Protein 6UJE (pdb70)

Radius of gyration: 18.26 Å; Cα contacts (8 Å, |Δi|>4): 580; chains: 1; bounding box: 43×44×48 Å

Foldseek 3Di:
DFAEAAEAPQEQLDAPPDRGDGHDDLVVLVLCVVLPHQEYEYEHQQVNQADCVLGHGPVVVVVVVVVNVVSNVVSNHQYEYANEDPPVCLVPVVVCLSSLQSSLLCVLVVCLPPDLSYAYERHFAREHNCALVNLQVSVVSNVVSSCVRNVARAYEYAAHHRSDLVGLVSHDDDPHQRYEYEHEDEPPVQQACACPPVDPPRNPRAADAAPPDPVSLVVLLVSLVSVLVSCVVVVHAYENEEYFHFPRYDLVRRQVVLLSNSVSCVVSRYHYYYYHDDPRRHQAPPVVRDGNCSNSVSNPD

Nearest PDB structures (foldseek):
  6ujf-assembly1_A  TM=1.002E+00  e=2.993E-61  Clostridioides difficile
  3azr-assembly2_B  TM=9.720E-01  e=8.886E-36  Thermotoga maritima MSB8
  3aof-assembly2_B  TM=9.715E-01  e=2.181E-35  Thermotoga maritima MSB8
  3mmu-assembly1_A  TM=9.689E-01  e=3.123E-35  Thermotoga maritima
  3amg-assembly1_A  TM=9.726E-01  e=1.313E-34  Thermotoga maritima MSB8

Solvent-accessible surface area: 13538 Å² total; per-residue (Å²): 187,20,85,78,0,0,0,0,0,10,9,16,0,5,42,117,132,144,78,57,71,4,138,18,40,36,99,6,0,34,25,0,73,117,23,35,2,34,0,0,0,1,0,0,11,1,6,43,36,17,28,133,129,76,38,113,2,63,71,106,14,4,108,92,1,26,129,30,0,63,74,0,19,126,69,92,0,10,0,0,1,0,1,6,63,2,89,60,0,5,120,100,6,167,102,31,46,92,5,2,12,74,0,1,68,41,0,1,70,70,1,59,176,61,67,169,38,0,5,0,0,2,6,8,33,1,48,77,88,0,95,9,127,10,2,19,72,3,6,94,61,0,12,123,44,0,34,160,40,3,92,153,20,35,0,0,3,2,0,34,38,92,0,59,5,75,63,3,114,69,5,101,48,22,219,34,113,46,9,14,0,0,0,13,2,22,33,53,75,61,0,0,19,2,19,7,116,92,44,183,60,47,61,165,55,81,122,45,72,10,130,29,65,130,119,51,52,75,100,4,72,129,38,0,48,56,0,47,86,31,9,96,174,47,129,30,73,3,0,0,0,9,0,0,0,1,109,119,6,36,142,115,7,13,88,35,2,0,67,11,0,18,61,5,0,43,137,32,113,8,1,1,0,0,19,0,1,9,3,26,3,1,3,8,66,60,155,120,16,73,38,54,151,77,5,11,40,0,1,31,179

Sequence (301 aa):
KMKRGINIGNALESPKDFPWDVKMSNKFFDDIKDAGFDTVRIPVRFSDYTSDDNFKIDEDFFKKIDKYVDYALDKDLIVVLDLHHFEEEIMKEPRVHKEKFLKIWQQIANRYQKYDKKLVFELLNEPKENLYSQLLNEYIEEAIKIIRKTNPKRTIIVGPYNFYQIDYLNELNIPKDSNIVVSFHYYEPNDFAFQGNIYHKGFEHLSNITWEGTNEQMDYLKKRFDTVENWANKNNVKIFLGEFGVTKEAPETSRRAWVKAVREEAEKRNFSWAYWELASGFGIYNQIEGTWDRDILSALIE

Secondary structure (DSSP, 8-state):
---EEEE--SSTTS-TTS--S----HHHHHHHHHHT--EEEEEE-GGGGB-----PBPHHHHHHHHHHHHHHHHTT-EEEEEE---HHHHHSHHHHHHHHHHHHHHHHHHTTTS-TTEEEE--SS--TT--HHHHHHHHHHHHHHHHTT-SSS-EEE--HHHH-GGGGGGPPPPS-SSEEEEEE---SHHHHHTT-TTSTTTTT---------HHHHHHHHHHHHHHHHHHHHHT--EEEEEE---TTS-HHHHHHHHHHHHHHHHHTT-EEEES-SSSTT-SEETTTTEE-HHHHHHH--

Structure (mmCIF, N/CA/C/O backbone):
data_6UJE
#
_entry.id   6UJE
#
_cell.length_a   56.950
_cell.length_b   45.630
_cell.length_c   59.940
_cell.angle_alpha   90.000
_cell.angle_beta   94.990
_cell.angle_gamma   90.000
#
_symmetry.space_group_name_H-M   'P 1 21 1'
#
loop_
_entity.id
_entity.type
_entity.pdbx_description
1 polymer Endoglucanase
2 non-polymer 'CALCIUM ION'
3 water water
#
loop_
_atom_site.group_PDB
_atom_site.id
_atom_site.type_symbol
_atom_site.label_atom_id
_atom_site.label_alt_id
_atom_site.label_comp_id
_atom_site.label_asym_id
_atom_site.label_entity_id
_atom_site.label_seq_id
_atom_site.pdbx_PDB_ins_code
_atom_site.Cartn_x
_atom_site.Cartn_y
_atom_site.Cartn_z
_atom_site.occupancy
_atom_site.B_iso_or_equiv
_atom_site.auth_seq_id
_atom_site.auth_comp_id
_atom_site.auth_asym_id
_atom_site.auth_atom_id
_atom_site.pdbx_PDB_model_num
ATOM 1 N N . LYS A 1 9 ? 27.859 35.662 15.926 1.00 67.32 39 LYS A N 1
ATOM 2 C CA . LYS A 1 9 ? 27.722 34.615 16.932 1.00 62.81 39 LYS A CA 1
ATOM 3 C C . LYS A 1 9 ? 26.995 33.401 16.360 1.00 46.94 39 LYS A C 1
ATOM 4 O O . LYS A 1 9 ? 27.556 32.308 16.284 1.00 50.90 39 LYS A O 1
ATOM 10 N N . MET A 1 10 ? 25.742 33.602 15.959 1.00 57.72 40 MET A N 1
ATOM 11 C CA . MET A 1 10 ? 24.958 32.523 15.375 1.00 37.75 40 MET A CA 1
ATOM 12 C C . MET A 1 10 ? 25.562 32.084 14.047 1.00 33.66 40 MET A C 1
ATOM 13 O O . MET A 1 10 ? 25.873 32.917 13.191 1.00 39.68 40 MET A O 1
ATOM 18 N N . LYS A 1 11 ? 25.722 30.773 13.871 1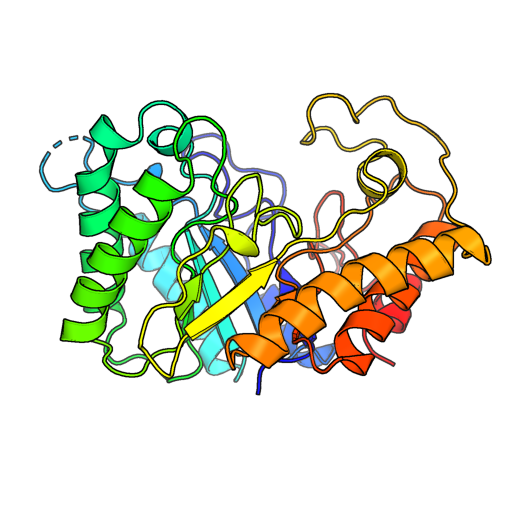.00 35.81 41 LYS A N 1
ATOM 19 C CA . LYS A 1 11 ? 26.175 30.247 12.589 1.00 41.70 41 LYS A CA 1
ATOM 20 C C . LYS A 1 11 ? 25.636 28.845 12.335 1.00 41.35 41 LYS A C 1
ATOM 21 O O . LYS A 1 11 ? 24.831 28.641 11.420 1.00 36.61 41 LYS A O 1
ATOM 27 N N . ARG A 1 12 ? 26.075 27.872 13.130 1.00 33.22 42 ARG A N 1
AT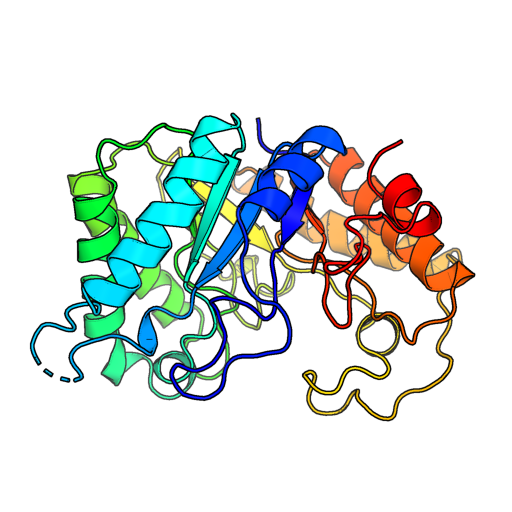OM 28 C CA . ARG A 1 12 ? 25.719 26.469 12.940 1.00 35.56 42 ARG A CA 1
ATOM 29 C C . ARG A 1 12 ? 24.734 26.063 14.029 1.00 41.82 42 ARG A C 1
ATOM 30 O O . ARG A 1 12 ? 25.117 25.910 15.194 1.00 34.39 42 ARG A O 1
ATOM 38 N N . GLY A 1 13 ? 23.466 25.884 13.648 1.00 35.61 43 GLY A N 1
ATOM 39 C CA . GLY A 1 13 ? 22.423 25.514 14.575 1.00 31.69 43 GLY A CA 1
ATOM 40 C C . GLY A 1 13 ? 21.722 24.228 14.157 1.00 34.32 43 GLY A C 1
ATOM 41 O O . GLY A 1 13 ? 21.946 23.688 13.067 1.00 31.33 43 GLY A O 1
ATOM 42 N N . ILE A 1 14 ? 20.865 23.742 15.050 1.00 32.41 44 ILE A N 1
ATOM 43 C CA . ILE A 1 14 ? 20.072 22.546 14.787 1.00 31.76 44 ILE A CA 1
ATOM 44 C C . ILE A 1 14 ? 18.778 22.637 15.580 1.00 32.92 44 ILE A C 1
ATOM 45 O O . ILE A 1 14 ? 18.763 23.110 16.720 1.00 31.39 44 ILE A O 1
ATOM 50 N N . ASN A 1 15 ? 17.689 22.183 14.965 1.00 31.02 45 ASN A N 1
ATOM 51 C CA . ASN A 1 15 ? 16.377 22.189 15.591 1.00 27.78 45 ASN A CA 1
ATOM 52 C C . ASN A 1 15 ? 16.169 20.921 16.407 1.00 27.30 45 ASN A C 1
ATOM 53 O O . ASN A 1 15 ? 16.496 19.819 15.960 1.00 28.07 45 ASN A O 1
ATOM 58 N N . ILE A 1 16 ? 15.623 21.086 17.608 1.00 26.78 46 ILE A N 1
ATOM 59 C CA . ILE A 1 16 ? 15.091 19.944 18.371 1.00 29.25 46 ILE A CA 1
ATOM 60 C C . ILE A 1 16 ? 13.606 19.897 18.047 1.00 25.01 46 ILE A C 1
ATOM 61 O O . ILE A 1 16 ? 12.748 20.425 18.759 1.00 34.01 46 ILE A O 1
ATOM 66 N N . GLY A 1 17 ? 13.289 19.257 16.919 1.00 30.47 47 GLY A N 1
ATOM 67 C CA . GLY A 1 17 ? 11.943 19.282 16.397 1.00 32.02 47 GLY A CA 1
ATOM 68 C C . GLY A 1 17 ? 11.095 18.106 16.837 1.00 37.93 47 GLY A C 1
ATOM 69 O O . GLY A 1 17 ? 11.594 17.095 17.330 1.00 33.03 47 GLY A O 1
ATOM 70 N N . ASN A 1 18 ? 9.787 18.260 16.636 1.00 33.50 48 ASN A N 1
ATOM 71 C CA . ASN A 1 18 ? 8.806 17.248 17.020 1.00 40.05 48 ASN A CA 1
ATOM 72 C C . ASN A 1 18 ? 8.950 16.885 18.494 1.00 39.41 48 ASN A C 1
ATOM 73 O O . ASN A 1 18 ? 8.872 15.718 18.885 1.00 36.77 48 ASN A O 1
ATOM 78 N N . ALA A 1 19 ? 9.155 17.911 19.326 1.00 32.33 49 ALA A N 1
ATOM 79 C CA . ALA A 1 19 ? 9.352 17.718 20.752 1.00 31.06 49 ALA A CA 1
ATOM 80 C C . ALA A 1 19 ? 8.384 18.637 21.477 1.00 36.25 49 ALA A C 1
ATOM 81 O O . ALA A 1 19 ? 7.213 18.281 21.668 1.00 36.08 49 ALA A O 1
ATOM 83 N N . LEU A 1 20 ? 8.820 19.829 21.892 1.00 29.97 50 LEU A N 1
ATOM 84 C CA . LEU A 1 20 ? 7.982 20.728 22.676 1.00 37.63 50 LEU A CA 1
ATOM 85 C C . LEU A 1 20 ? 6.926 21.447 21.846 1.00 34.95 50 LEU A C 1
ATOM 86 O O . LEU A 1 20 ? 6.049 22.096 22.426 1.00 29.99 50 LEU A O 1
ATOM 91 N N . GLU A 1 21 ? 6.987 21.361 20.519 1.00 37.13 51 GLU A N 1
ATOM 92 C CA . GLU A 1 21 ? 5.948 21.919 19.664 1.00 35.94 51 GLU A CA 1
ATOM 93 C C . GLU A 1 21 ? 4.817 20.931 19.406 1.00 38.80 51 GLU A C 1
ATOM 94 O O . GLU A 1 21 ? 3.916 21.228 18.613 1.00 39.72 51 GLU A O 1
ATOM 100 N N . SER A 1 22 ? 4.845 19.765 20.056 1.00 37.05 52 SER A N 1
ATOM 101 C CA . SER A 1 22 ? 3.756 18.812 19.940 1.00 44.80 52 SER A CA 1
ATOM 102 C C . SER A 1 22 ? 2.475 19.406 20.519 1.00 35.56 52 SER A C 1
ATOM 103 O O . SER A 1 22 ? 2.517 20.375 21.282 1.00 40.32 52 SER A O 1
ATOM 106 N N . PRO A 1 23 ? 1.320 18.845 20.165 1.00 45.46 53 PRO A N 1
ATOM 107 C CA . PRO A 1 23 ? 0.085 19.217 20.861 1.00 45.61 53 PRO A CA 1
ATOM 108 C C . PRO A 1 23 ? 0.178 18.851 22.334 1.00 45.61 53 PRO A C 1
ATOM 109 O O . PRO A 1 23 ? 0.960 17.988 22.740 1.00 48.56 53 PRO A O 1
ATOM 113 N N . LYS A 1 24 ? -0.561 19.563 23.178 1.00 57.39 54 LYS A N 1
ATOM 114 C CA . LYS A 1 24 ? -0.482 19.345 24.650 1.00 48.91 54 LYS A CA 1
ATOM 115 C C . LYS A 1 24 ? -0.835 17.917 25.058 1.00 47.15 54 LYS A C 1
ATOM 116 O O . LYS A 1 24 ? -0.223 17.432 25.954 1.00 54.74 54 LYS A O 1
ATOM 122 N N . ASP A 1 25 ? -1.807 17.268 24.411 1.00 51.50 55 ASP A N 1
ATOM 123 C CA . ASP A 1 25 ? -2.182 15.885 24.828 1.00 62.57 55 ASP A CA 1
ATOM 124 C C . ASP A 1 25 ? -1.778 14.814 23.821 1.00 67.65 55 ASP A C 1
ATOM 125 O O . ASP A 1 25 ? -2.292 13.709 23.930 1.00 66.71 55 ASP A O 1
ATOM 130 N N . PHE A 1 26 ? -0.981 15.154 22.823 1.00 52.63 56 PHE A N 1
ATOM 131 C CA . PHE A 1 26 ? -0.343 14.114 22.019 1.00 56.01 56 PHE A CA 1
ATOM 132 C C . PHE A 1 26 ? 1.113 14.490 21.808 1.00 57.29 56 PHE A C 1
ATOM 133 O O . PHE A 1 26 ? 1.454 15.234 20.878 1.00 48.38 56 PHE A O 1
ATOM 141 N N . PRO A 1 27 ? 2.004 13.994 22.659 1.00 60.19 57 PRO A N 1
ATOM 142 C CA . PRO A 1 27 ? 3.434 14.205 22.429 1.00 47.53 57 PRO A CA 1
ATOM 143 C C . PRO A 1 27 ? 3.892 13.448 21.195 1.00 57.11 57 PRO A C 1
ATOM 144 O O . PRO A 1 27 ? 3.353 12.395 20.846 1.00 50.22 57 PRO A O 1
ATOM 148 N N . TRP A 1 28 ? 4.897 14.000 20.529 1.00 54.38 58 TRP A N 1
ATOM 149 C CA . TRP A 1 28 ? 5.438 13.387 19.331 1.00 49.97 58 TRP A CA 1
ATOM 150 C C . TRP A 1 28 ? 6.653 12.535 19.704 1.00 48.80 58 TRP A C 1
ATOM 151 O O . TRP A 1 28 ? 6.887 12.227 20.877 1.00 51.84 58 TRP A O 1
ATOM 162 N N . ASP A 1 29 ? 7.438 12.143 18.703 1.00 40.98 59 ASP A N 1
ATOM 163 C CA . ASP A 1 29 ? 8.374 11.034 18.845 1.00 45.35 59 ASP A CA 1
ATOM 164 C C . ASP A 1 29 ? 9.717 11.417 19.459 1.00 54.31 59 ASP A C 1
ATOM 165 O O . ASP A 1 29 ? 10.566 10.536 19.632 1.00 52.22 59 ASP A O 1
ATOM 170 N N . VAL A 1 30 ? 9.943 12.684 19.793 1.00 46.42 60 VAL A N 1
ATOM 171 C CA . VAL A 1 30 ? 11.198 13.118 20.398 1.00 45.59 60 VAL A CA 1
ATOM 172 C C . VAL A 1 30 ? 10.904 13.660 21.790 1.00 45.91 60 VAL A C 1
ATOM 173 O O . VAL A 1 30 ? 10.064 14.553 21.950 1.00 42.99 60 VAL A O 1
ATOM 17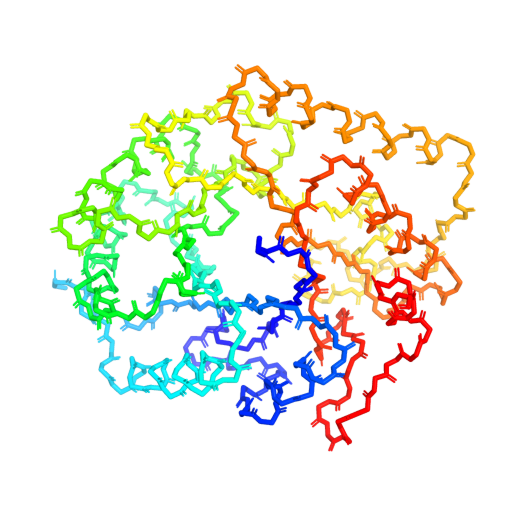7 N N . LYS A 1 31 ? 11.599 13.121 22.790 1.00 50.65 61 LYS A N 1
ATOM 178 C CA . LYS A 1 31 ? 11.441 13.538 24.179 1.00 48.74 61 LYS A CA 1
ATOM 179 C C . LYS A 1 31 ? 12.630 14.413 24.558 1.00 43.93 61 LYS A C 1
ATOM 180 O O . LYS A 1 31 ? 13.770 13.938 24.605 1.00 44.27 61 LYS A O 1
ATOM 186 N N . MET A 1 32 ? 12.361 15.689 24.828 1.00 40.18 62 MET A N 1
ATOM 187 C CA . MET A 1 32 ? 13.418 16.639 25.149 1.00 38.08 62 MET A CA 1
ATOM 188 C C . MET A 1 32 ? 14.263 16.137 26.312 1.00 46.03 62 MET A C 1
ATOM 189 O O . MET A 1 32 ? 13.736 15.663 27.322 1.00 50.50 62 MET A O 1
ATOM 194 N N . SER A 1 33 ? 15.582 16.245 26.163 1.00 46.79 63 SER A N 1
ATOM 195 C CA . SER A 1 33 ? 16.509 15.793 27.189 1.00 47.02 63 SER A CA 1
ATOM 196 C C . SER A 1 33 ? 17.717 16.716 27.215 1.00 47.29 63 SER A C 1
ATOM 197 O O . SER A 1 33 ? 18.142 17.237 26.180 1.00 43.17 63 SER A O 1
ATOM 200 N N . ASN A 1 34 ? 18.270 16.910 28.415 1.00 48.60 64 ASN A N 1
ATOM 201 C CA . ASN A 1 34 ? 19.439 17.772 28.552 1.00 43.74 64 ASN A CA 1
ATOM 202 C C . ASN A 1 34 ? 20.664 17.174 27.872 1.00 35.51 64 ASN A C 1
ATOM 203 O O . ASN A 1 34 ? 21.553 17.917 27.442 1.00 37.86 64 ASN A O 1
ATOM 208 N N . LYS A 1 35 ? 20.731 15.844 27.761 1.00 35.29 65 LYS A N 1
ATOM 209 C CA . LYS A 1 35 ? 21.850 15.230 27.053 1.00 34.77 65 LYS A CA 1
ATOM 210 C C . LYS A 1 35 ? 21.928 15.713 25.611 1.00 44.28 65 LYS A C 1
ATOM 211 O O . LYS A 1 35 ? 23.023 15.790 25.041 1.00 38.00 65 LYS A O 1
ATOM 217 N N . PHE A 1 36 ? 20.782 16.031 25.002 1.00 39.68 66 PHE A N 1
ATOM 218 C CA . PHE A 1 36 ? 20.789 16.598 23.658 1.00 34.47 66 PHE A CA 1
ATOM 219 C C . PHE A 1 36 ? 21.743 17.781 23.576 1.00 38.21 66 PHE A C 1
ATOM 220 O O . PHE A 1 36 ? 22.575 17.868 22.665 1.00 40.39 66 PHE A O 1
ATOM 228 N N . PHE A 1 37 ? 21.640 18.703 24.536 1.00 39.72 67 PHE A N 1
ATOM 229 C CA . PHE A 1 37 ? 22.444 19.918 24.491 1.00 33.30 67 PHE A CA 1
ATOM 230 C C . PHE A 1 37 ? 23.929 19.620 24.648 1.00 41.88 67 PHE A C 1
ATOM 231 O O . PHE A 1 37 ? 24.762 20.304 24.043 1.00 32.14 67 PHE A O 1
ATOM 239 N N . ASP A 1 38 ? 24.282 18.610 25.447 1.00 45.23 68 ASP A N 1
ATOM 240 C CA . ASP A 1 38 ? 25.681 18.211 25.551 1.00 44.63 68 ASP A CA 1
ATOM 241 C C . ASP A 1 38 ? 26.207 17.726 24.205 1.00 47.20 68 ASP A C 1
ATOM 242 O O . ASP A 1 38 ? 27.303 18.108 23.778 1.00 48.30 68 ASP A O 1
ATOM 247 N N . ASP A 1 39 ? 25.431 16.884 23.519 1.00 39.09 69 ASP A N 1
ATOM 248 C CA . ASP A 1 39 ? 25.881 16.332 22.245 1.00 40.53 69 ASP A CA 1
ATOM 249 C C . ASP A 1 39 ? 25.800 17.369 21.131 1.00 47.20 69 ASP A C 1
ATOM 250 O O . ASP A 1 39 ? 26.655 17.397 20.239 1.00 37.65 69 ASP A O 1
ATOM 255 N N . ILE A 1 40 ? 24.777 18.226 21.160 1.00 38.97 70 ILE A N 1
ATOM 256 C CA . ILE A 1 40 ? 24.700 19.312 20.186 1.00 38.01 70 ILE A CA 1
ATOM 257 C C . ILE A 1 40 ? 25.928 20.205 20.299 1.00 37.24 70 ILE A C 1
ATOM 258 O O . ILE A 1 40 ? 26.550 20.570 19.294 1.00 38.89 70 ILE A O 1
ATOM 263 N N . LYS A 1 41 ? 26.300 20.565 21.528 1.00 41.74 71 LYS A N 1
ATOM 264 C CA . LYS A 1 41 ? 27.468 21.415 21.732 1.00 34.75 71 LYS A CA 1
ATOM 265 C C . LYS A 1 41 ? 28.742 20.718 21.270 1.00 36.85 71 LYS A C 1
ATOM 266 O O . LYS A 1 41 ? 29.561 21.304 20.552 1.00 34.03 71 LYS A O 1
ATOM 272 N N . ASP A 1 42 ? 28.924 19.458 21.671 1.00 39.61 72 ASP A N 1
ATOM 273 C CA . ASP A 1 42 ? 30.151 18.740 21.345 1.00 43.11 72 ASP A CA 1
ATOM 274 C C . ASP A 1 42 ? 30.294 18.471 19.853 1.00 49.35 72 ASP A C 1
ATOM 275 O O . ASP A 1 42 ? 31.412 18.230 19.387 1.00 43.20 72 ASP A O 1
ATOM 280 N N . ALA A 1 43 ? 29.196 18.507 19.095 1.00 36.80 73 ALA A N 1
ATOM 281 C CA . ALA A 1 43 ? 29.265 18.243 17.664 1.00 41.47 73 ALA A CA 1
ATOM 282 C C . ALA A 1 43 ? 29.785 19.432 16.868 1.00 40.55 73 ALA A C 1
ATOM 283 O O . ALA A 1 43 ? 30.180 19.259 15.710 1.00 40.61 73 ALA A O 1
ATOM 285 N N . GLY A 1 44 ? 29.795 20.627 17.455 1.00 38.71 74 GLY A N 1
ATOM 286 C CA . GLY A 1 44 ? 30.242 21.821 16.767 1.00 38.15 74 GLY A CA 1
ATOM 287 C C . GLY A 1 44 ? 29.168 22.858 16.524 1.00 34.90 74 GLY A C 1
ATOM 288 O O . GLY A 1 44 ? 29.483 23.937 16.007 1.00 40.60 74 GLY A O 1
ATOM 289 N N . PHE A 1 45 ? 27.915 22.573 16.868 1.00 41.07 75 PHE A N 1
ATOM 290 C CA . PHE A 1 45 ? 26.861 23.567 16.728 1.00 37.00 75 PHE A CA 1
ATOM 291 C C . PHE A 1 45 ? 27.004 24.643 17.795 1.00 39.60 75 PHE A C 1
ATOM 292 O O . PHE A 1 45 ? 27.326 24.357 18.952 1.00 37.54 75 PHE A O 1
ATOM 300 N N . ASP A 1 46 ? 26.762 25.891 17.400 1.00 38.15 76 ASP A N 1
ATOM 301 C CA . ASP A 1 46 ? 26.754 27.008 18.332 1.00 39.56 76 ASP A CA 1
ATOM 302 C C . ASP A 1 46 ? 25.349 27.483 18.674 1.00 47.46 76 ASP A C 1
ATOM 303 O O . ASP A 1 46 ? 25.189 28.265 19.617 1.00 34.11 76 ASP A O 1
ATOM 308 N N . THR A 1 47 ? 24.334 27.025 17.941 1.00 36.85 77 THR A N 1
ATOM 309 C CA . THR A 1 47 ? 22.960 27.460 18.137 1.00 43.44 77 THR A CA 1
ATOM 310 C C . THR A 1 47 ? 22.035 26.254 18.194 1.00 29.73 77 THR A C 1
ATOM 311 O O . THR A 1 47 ? 22.226 25.277 17.464 1.00 35.00 77 THR A O 1
ATOM 315 N N . VAL A 1 48 ? 21.035 26.330 19.067 1.00 37.98 78 VAL A N 1
ATOM 316 C CA . VAL A 1 48 ? 19.976 25.333 19.151 1.00 33.05 78 VAL A CA 1
ATOM 317 C C . VAL A 1 48 ? 18.641 26.056 19.066 1.00 33.87 78 VAL A C 1
ATOM 318 O O . VAL A 1 48 ? 18.412 27.033 19.788 1.00 34.10 78 VAL A O 1
ATOM 322 N N . ARG A 1 49 ? 17.770 25.589 18.177 1.00 35.21 79 ARG A N 1
ATOM 323 C CA . ARG A 1 49 ? 16.426 26.131 18.028 1.00 31.24 79 ARG A CA 1
ATOM 324 C C . ARG A 1 49 ? 15.438 25.197 18.714 1.00 25.57 79 ARG A C 1
ATOM 325 O O . ARG A 1 49 ? 15.454 23.984 18.472 1.00 28.75 79 ARG A O 1
ATOM 333 N N . ILE A 1 50 ? 14.591 25.757 19.565 1.00 26.43 80 ILE A N 1
ATOM 334 C CA . ILE A 1 50 ? 13.658 24.993 20.379 1.00 29.00 80 ILE A CA 1
ATOM 335 C C . ILE A 1 50 ? 12.240 25.432 20.031 1.00 33.44 80 ILE A C 1
ATOM 336 O O . ILE A 1 50 ? 11.745 26.434 20.548 1.00 28.68 80 ILE A O 1
ATOM 341 N N . PRO A 1 51 ? 11.556 24.705 19.149 1.00 27.86 81 PRO A N 1
ATOM 342 C CA . PRO A 1 51 ? 10.139 24.999 18.896 1.00 27.63 81 PRO A CA 1
ATOM 343 C C . PRO A 1 51 ? 9.300 24.676 20.124 1.00 36.11 81 PRO A C 1
ATOM 344 O O . PRO A 1 51 ? 9.457 23.619 20.739 1.00 33.87 81 PRO A O 1
ATOM 348 N N . VAL A 1 52 ? 8.404 25.596 20.479 1.00 30.01 82 VAL A N 1
ATOM 349 C CA . VAL A 1 52 ? 7.553 25.442 21.655 1.00 30.73 82 VAL A CA 1
ATOM 350 C C . VAL A 1 52 ? 6.152 25.917 21.299 1.00 33.96 82 VAL A C 1
ATOM 351 O O . VAL A 1 52 ? 5.971 27.060 20.866 1.00 33.22 82 VAL A O 1
ATOM 355 N N . ARG A 1 53 ? 5.162 25.046 21.489 1.00 32.52 83 ARG A N 1
ATOM 356 C CA . ARG A 1 53 ? 3.765 25.379 21.208 1.00 37.40 83 ARG A CA 1
ATOM 357 C C . ARG A 1 53 ? 3.104 25.910 22.482 1.00 36.52 83 ARG A C 1
ATOM 358 O O . ARG A 1 53 ? 2.234 25.282 23.089 1.00 34.34 83 ARG A O 1
ATOM 366 N N . PHE A 1 54 ? 3.548 27.105 22.884 1.00 31.00 84 PHE A N 1
ATOM 367 C CA . PHE A 1 54 ? 2.982 27.744 24.069 1.00 33.95 84 PHE A CA 1
ATOM 368 C C . PHE A 1 54 ? 1.472 27.904 23.955 1.00 39.69 84 PHE A C 1
ATOM 369 O O . PHE A 1 54 ? 0.774 27.944 24.974 1.00 38.19 84 PHE A O 1
ATOM 377 N N . SER A 1 55 ? 0.952 27.999 22.729 1.00 38.10 85 SER A N 1
ATOM 378 C CA . SER A 1 55 ? -0.472 28.251 22.537 1.00 40.42 85 SER A CA 1
ATOM 379 C C . SER A 1 55 ? -1.346 27.141 23.106 1.00 37.34 85 SER A C 1
ATOM 380 O O . SER A 1 55 ? -2.527 27.379 23.380 1.00 43.44 85 SER A O 1
ATOM 383 N N . ASP A 1 56 ? -0.801 25.941 23.292 1.00 42.13 86 ASP A N 1
ATOM 384 C CA . ASP A 1 56 ? -1.558 24.814 23.820 1.00 37.93 86 ASP A CA 1
ATOM 385 C C . ASP A 1 56 ? -1.560 24.757 25.343 1.00 34.65 86 ASP A C 1
ATOM 386 O O . ASP A 1 56 ? -2.074 23.788 25.911 1.00 46.16 86 ASP A O 1
ATOM 391 N N . TYR A 1 57 ? -1.007 25.768 26.016 1.00 40.86 87 TYR A N 1
ATOM 392 C CA . TYR A 1 57 ? -0.813 25.720 27.462 1.00 41.76 87 TYR A CA 1
ATOM 393 C C . TYR A 1 57 ? -1.273 27.005 28.138 1.00 50.87 87 TYR A C 1
ATOM 394 O O . TYR A 1 57 ? -0.749 27.377 29.192 1.00 53.04 87 TYR A O 1
ATOM 403 N N . THR A 1 58 ? -2.247 27.694 27.557 1.00 49.37 88 THR A N 1
ATOM 404 C CA . THR A 1 58 ? -2.679 28.989 28.055 1.00 49.76 88 THR A CA 1
ATOM 405 C C . THR A 1 58 ? -4.079 28.901 28.642 1.00 51.31 88 THR A C 1
ATOM 406 O O . THR A 1 58 ? -4.916 28.118 28.184 1.00 51.60 88 THR A O 1
ATOM 410 N N . SER A 1 59 ? -4.324 29.717 29.663 1.00 48.76 89 SER A N 1
ATOM 411 C CA . SER A 1 59 ? -5.694 29.990 30.070 1.00 54.42 89 SER A CA 1
ATOM 412 C C . SER A 1 59 ? -6.490 30.437 28.854 1.00 58.53 89 SER A C 1
ATOM 413 O O . SER A 1 59 ? -6.154 31.437 28.211 1.00 62.09 89 SER A O 1
ATOM 416 N N . ASP A 1 60 ? -7.539 29.688 28.532 1.00 65.37 90 ASP A N 1
ATOM 417 C CA . ASP A 1 60 ? -8.289 29.908 27.297 1.00 67.69 90 ASP A CA 1
ATOM 418 C C . ASP A 1 60 ? -9.639 30.569 27.553 1.00 68.93 90 ASP A C 1
ATOM 419 O O . ASP A 1 60 ? -9.896 31.670 27.073 1.00 74.53 90 ASP A O 1
ATOM 424 N N . ASP A 1 62 ? -8.785 33.702 29.769 1.00 67.31 92 ASP A N 1
ATOM 425 C CA . ASP A 1 62 ? -8.862 34.905 30.634 1.00 74.53 92 ASP A CA 1
ATOM 426 C C . ASP A 1 62 ? -7.724 35.847 30.243 1.00 79.48 92 ASP A C 1
ATOM 427 O O . ASP A 1 62 ? -7.937 36.702 29.373 1.00 72.52 92 ASP A O 1
ATOM 432 N N . ASN A 1 63 ? -6.600 35.710 30.955 1.00 69.17 93 ASN A N 1
ATOM 433 C CA . ASN A 1 63 ? -5.351 36.412 30.691 1.00 64.46 93 ASN A CA 1
ATOM 434 C C . ASN A 1 63 ? -4.416 35.626 29.784 1.00 56.98 93 ASN A C 1
ATOM 435 O O . ASN A 1 63 ? -3.335 36.125 29.452 1.00 58.06 93 ASN A O 1
ATOM 440 N N . PHE A 1 64 ? -4.799 34.413 29.388 1.00 55.75 94 PHE A N 1
ATOM 441 C CA . PHE A 1 64 ? -3.933 33.533 28.607 1.00 53.98 94 PHE A CA 1
ATOM 442 C C . PHE A 1 64 ? -2.623 33.272 29.351 1.00 52.21 94 PHE A C 1
ATOM 443 O O . PHE A 1 64 ? -1.525 33.470 28.827 1.00 45.62 94 PHE A O 1
ATOM 451 N N . LYS A 1 65 ? -2.757 32.824 30.599 1.00 48.43 95 LYS A N 1
ATOM 452 C CA . LYS A 1 65 ? -1.613 32.530 31.451 1.00 49.59 95 LYS A CA 1
ATOM 453 C C . LYS A 1 65 ? -1.025 31.177 31.072 1.00 48.25 95 LYS A C 1
ATOM 454 O O . LYS A 1 65 ? -1.715 30.153 31.132 1.00 46.87 95 LYS A O 1
ATOM 460 N N . ILE A 1 66 ? 0.252 31.172 30.685 1.00 44.07 96 ILE A N 1
ATOM 461 C CA . ILE A 1 66 ? 0.913 29.926 30.323 1.00 48.50 96 ILE A CA 1
ATOM 462 C C . ILE A 1 66 ? 0.996 29.023 31.543 1.00 45.12 96 ILE A C 1
ATOM 463 O O . ILE A 1 66 ? 1.342 29.468 32.645 1.00 40.94 96 ILE A O 1
ATOM 468 N N . ASP A 1 67 ? 0.670 27.746 31.352 1.00 50.02 97 ASP A N 1
ATOM 469 C CA . ASP A 1 67 ? 0.764 26.765 32.426 1.00 50.82 97 ASP A CA 1
ATOM 470 C C . ASP A 1 67 ? 2.125 26.850 33.103 1.00 53.25 97 ASP A C 1
ATOM 471 O O . ASP A 1 67 ? 3.161 26.628 32.469 1.00 54.48 97 ASP A O 1
ATOM 476 N N . GLU A 1 68 ? 2.119 27.181 34.397 1.00 52.93 98 GLU A N 1
ATOM 477 C CA . GLU A 1 68 ? 3.377 27.374 35.110 1.00 48.84 98 GLU A CA 1
ATOM 478 C C . GLU A 1 68 ? 4.198 26.091 35.144 1.00 46.22 98 GLU A C 1
ATOM 479 O O . GLU A 1 68 ? 5.425 26.128 34.996 1.00 46.92 98 GLU A O 1
ATOM 485 N N . ASP A 1 69 ? 3.541 24.947 35.343 1.00 49.64 99 ASP A N 1
ATOM 486 C CA . ASP A 1 69 ? 4.254 23.674 35.311 1.00 50.56 99 ASP A CA 1
ATOM 487 C C . ASP A 1 69 ? 4.997 23.503 33.992 1.00 56.21 99 ASP A C 1
ATOM 488 O O . ASP A 1 69 ? 6.185 23.161 33.972 1.00 53.40 99 ASP A O 1
ATOM 493 N N . PHE A 1 70 ? 4.308 23.742 32.875 1.00 49.46 100 PHE A N 1
ATOM 494 C CA . PHE A 1 70 ? 4.963 23.661 31.574 1.00 48.03 100 PHE A CA 1
ATOM 495 C C . PHE A 1 70 ? 6.043 24.725 31.437 1.00 41.42 100 PHE A C 1
ATOM 496 O O . PHE A 1 70 ? 7.105 24.472 30.856 1.00 45.34 100 PHE A O 1
ATOM 504 N N . PHE A 1 71 ? 5.795 25.924 31.970 1.00 43.15 101 PHE A N 1
ATOM 505 C CA . PHE A 1 71 ? 6.795 26.982 31.884 1.00 40.83 101 PHE A CA 1
ATOM 506 C C . PHE A 1 71 ? 8.052 26.631 32.668 1.00 47.15 101 PHE A C 1
ATOM 507 O O . PHE A 1 71 ? 9.160 26.993 32.254 1.00 49.06 101 PHE A O 1
ATOM 515 N N . LYS A 1 72 ? 7.907 25.935 33.797 1.00 48.38 102 LYS A N 1
ATOM 516 C CA . LYS A 1 72 ? 9.085 25.483 34.529 1.00 49.96 102 LYS A CA 1
ATOM 517 C C . LYS A 1 72 ? 9.868 24.448 33.733 1.00 43.72 102 LYS A C 1
ATOM 518 O O . LYS A 1 72 ? 11.097 24.384 33.844 1.00 50.91 102 LYS A O 1
ATOM 524 N N . LYS A 1 73 ? 9.179 23.633 32.931 1.00 48.14 103 LYS A N 1
ATOM 525 C CA . LYS A 1 73 ? 9.882 22.720 32.037 1.00 50.90 103 LYS A CA 1
ATOM 526 C C . LYS A 1 73 ? 10.726 23.489 31.029 1.00 50.61 103 LYS A C 1
ATOM 527 O O . LYS A 1 73 ? 11.878 23.124 30.763 1.00 45.55 103 LYS A O 1
ATOM 533 N N . ILE A 1 74 ? 10.171 24.562 30.461 1.00 45.64 104 ILE A N 1
ATOM 534 C CA . ILE A 1 74 ? 10.932 25.385 29.526 1.00 41.79 104 ILE A CA 1
ATOM 535 C C . ILE A 1 74 ? 12.127 26.018 30.228 1.00 40.51 104 ILE A C 1
ATOM 536 O O . ILE A 1 74 ? 13.214 26.137 29.651 1.00 39.13 104 ILE A O 1
ATOM 541 N N . ASP A 1 75 ? 11.944 26.442 31.483 1.00 46.08 105 ASP A N 1
ATOM 542 C CA . ASP A 1 75 ? 13.077 26.930 32.263 1.00 47.88 105 ASP A CA 1
ATOM 543 C C . ASP A 1 75 ? 14.166 25.872 32.360 1.00 34.25 105 ASP A C 1
ATOM 544 O O . ASP A 1 75 ? 15.358 26.180 32.242 1.00 48.36 105 ASP A O 1
ATOM 549 N N . LYS A 1 76 ? 13.770 24.615 32.572 1.00 41.81 106 LYS A N 1
ATOM 550 C CA . LYS A 1 76 ? 14.739 23.536 32.736 1.00 53.53 106 LYS A CA 1
ATOM 551 C C . LYS A 1 76 ? 15.685 23.455 31.545 1.00 46.58 106 LYS A C 1
ATOM 552 O O . LYS A 1 76 ? 16.911 23.509 31.704 1.00 37.60 106 LYS A O 1
ATOM 558 N N . TYR A 1 77 ? 15.132 23.327 30.339 1.00 40.59 107 TYR A N 1
ATOM 559 C CA . TYR A 1 77 ? 15.957 23.080 29.163 1.00 37.79 107 TYR A CA 1
ATOM 560 C C . TYR A 1 77 ? 16.690 24.337 28.707 1.00 37.03 107 TYR A C 1
ATOM 561 O O . TYR A 1 77 ? 17.844 24.258 28.272 1.00 40.36 107 TYR A O 1
ATOM 570 N N . VAL A 1 78 ? 16.044 25.501 28.798 1.00 42.98 108 VAL A N 1
ATOM 571 C CA . VAL A 1 78 ? 16.702 26.742 28.395 1.00 37.38 108 VAL A CA 1
ATOM 572 C C . VAL A 1 78 ? 17.906 27.014 29.289 1.00 37.31 108 VAL A C 1
ATOM 573 O O . VAL A 1 78 ? 19.000 27.336 28.810 1.00 37.54 108 VAL A O 1
ATOM 577 N N . ASP A 1 79 ? 17.723 26.885 30.605 1.00 44.53 109 ASP A N 1
ATOM 578 C CA . ASP A 1 79 ? 18.838 27.070 31.528 1.00 43.65 109 ASP A CA 1
ATOM 579 C C . ASP A 1 79 ? 19.988 26.130 31.191 1.00 39.39 109 ASP A C 1
ATOM 580 O O . ASP A 1 79 ? 21.140 26.560 31.055 1.00 43.19 109 ASP A O 1
ATOM 585 N N . TYR A 1 80 ? 19.692 24.837 31.047 1.00 41.26 110 TYR A N 1
ATOM 586 C CA . TYR A 1 80 ? 20.742 23.861 30.776 1.00 41.48 110 TYR A CA 1
ATOM 587 C C . TYR A 1 80 ? 21.462 24.176 29.470 1.00 43.82 110 TYR A C 1
ATOM 588 O O . TYR A 1 80 ? 22.697 24.188 29.415 1.00 40.16 110 TYR A O 1
ATOM 597 N N . ALA A 1 81 ? 20.702 24.434 28.404 1.00 43.66 111 ALA A N 1
ATOM 598 C CA . ALA A 1 81 ? 21.316 24.746 27.117 1.00 39.33 111 ALA A CA 1
ATOM 599 C C . ALA A 1 81 ? 22.174 26.001 27.210 1.00 36.86 111 ALA A C 1
ATOM 600 O O . ALA A 1 81 ? 23.324 26.019 26.754 1.00 43.97 111 ALA A O 1
ATOM 602 N N . LEU A 1 82 ? 21.630 27.067 27.802 1.00 35.69 112 LEU A N 1
ATOM 603 C CA . LEU A 1 82 ? 22.396 28.301 27.943 1.00 35.94 112 LEU A CA 1
ATOM 604 C C . LEU A 1 82 ? 23.652 28.078 28.777 1.00 44.22 112 LEU A C 1
ATOM 605 O O . LEU A 1 82 ? 24.716 28.628 28.470 1.00 41.62 112 LEU A O 1
ATOM 610 N N . ASP A 1 83 ? 23.549 27.268 29.833 1.00 39.92 113 ASP A N 1
ATOM 611 C CA . ASP A 1 83 ? 24.705 26.999 30.680 1.00 43.83 113 ASP A CA 1
ATOM 612 C C . ASP A 1 83 ? 25.800 26.239 29.942 1.00 52.36 113 ASP A C 1
ATOM 613 O O . ASP A 1 83 ? 26.937 26.193 30.423 1.00 44.93 113 ASP A O 1
ATOM 618 N N . LYS A 1 84 ? 25.485 25.637 28.795 1.00 50.22 114 LYS A N 1
ATOM 619 C CA . LYS A 1 84 ? 26.487 25.011 27.946 1.00 44.93 114 LYS A CA 1
ATOM 620 C C . LYS A 1 84 ? 27.018 25.964 26.880 1.00 36.11 114 LYS A C 1
ATOM 621 O O . LYS A 1 84 ? 27.647 25.516 25.914 1.00 39.47 114 LYS A O 1
ATOM 627 N N . ASP A 1 85 ? 26.778 27.266 27.040 1.00 35.11 115 ASP A N 1
ATOM 628 C CA . ASP A 1 85 ? 27.242 28.305 26.128 1.00 35.04 115 ASP A CA 1
ATOM 629 C C . ASP A 1 85 ? 26.605 28.208 24.749 1.00 41.89 115 ASP A C 1
ATOM 630 O O . ASP A 1 85 ? 27.174 28.698 23.768 1.00 37.51 115 ASP A O 1
ATOM 635 N N . LEU A 1 86 ? 25.435 27.586 24.650 1.00 40.82 116 LEU A N 1
ATOM 636 C CA . LEU A 1 86 ? 24.706 27.510 23.393 1.00 40.47 116 LEU A CA 1
ATOM 637 C C . LEU A 1 86 ? 23.826 28.739 23.224 1.00 39.84 116 LEU A C 1
ATOM 638 O O . LEU A 1 86 ? 23.272 29.259 24.197 1.00 40.78 116 LEU A O 1
ATOM 643 N N . ILE A 1 87 ? 23.706 29.205 21.986 1.00 44.74 117 ILE A N 1
ATOM 644 C CA . ILE A 1 87 ? 22.701 30.206 21.651 1.00 44.66 117 ILE A CA 1
ATOM 645 C C . ILE A 1 87 ? 21.362 29.499 21.497 1.00 38.20 117 ILE A C 1
ATOM 646 O O . ILE A 1 87 ? 21.252 28.502 20.775 1.00 37.17 117 ILE A O 1
ATOM 651 N N . VAL A 1 88 ? 20.343 30.001 22.189 1.00 38.59 118 VAL A N 1
ATOM 652 C CA . VAL A 1 88 ? 19.045 29.342 22.269 1.00 32.72 118 VAL A CA 1
ATOM 653 C C . VAL A 1 88 ? 18.011 30.229 21.594 1.00 35.60 118 VAL A C 1
ATOM 654 O O . VAL A 1 88 ? 17.800 31.375 22.011 1.00 39.69 118 VAL A O 1
ATOM 658 N N . VAL A 1 89 ? 17.370 29.701 20.558 1.00 38.19 119 VAL A N 1
ATOM 659 C CA . VAL A 1 89 ? 16.274 30.380 19.878 1.00 33.14 119 VAL A CA 1
ATOM 660 C C . VAL A 1 89 ? 14.973 29.814 20.432 1.00 29.55 119 VAL A C 1
ATOM 661 O O . VAL A 1 89 ? 14.621 28.660 20.162 1.00 36.58 119 VAL A O 1
ATOM 665 N N . LEU A 1 90 ? 14.263 30.616 21.222 1.00 32.47 120 LEU A N 1
ATOM 666 C CA . LEU A 1 90 ? 12.955 30.239 21.743 1.00 34.68 120 LEU A CA 1
ATOM 667 C C . LEU A 1 90 ? 11.903 30.596 20.700 1.00 29.05 120 LEU A C 1
ATOM 668 O O . LEU A 1 90 ? 11.701 31.776 20.392 1.00 36.85 120 LEU A O 1
ATOM 673 N N . ASP A 1 91 ? 11.232 29.579 20.167 1.00 32.41 121 ASP A N 1
ATOM 674 C CA . ASP A 1 91 ? 10.464 29.691 18.931 1.00 27.72 121 ASP A CA 1
ATOM 675 C C . ASP A 1 91 ? 9.006 29.335 19.202 1.00 29.02 121 ASP A C 1
ATOM 676 O O . ASP A 1 91 ? 8.689 28.177 19.495 1.00 30.07 121 ASP A O 1
ATOM 681 N N . LEU A 1 92 ? 8.122 30.328 19.101 1.00 30.05 122 LEU A N 1
ATOM 682 C CA . LEU A 1 92 ? 6.684 30.110 19.256 1.00 38.71 122 LEU A CA 1
ATOM 683 C C . LEU A 1 92 ? 6.178 29.359 18.031 1.00 37.54 122 LEU A C 1
ATOM 684 O O . LEU A 1 92 ? 5.948 29.947 16.972 1.00 32.36 122 LEU A O 1
ATOM 689 N N . HIS A 1 93 ? 5.992 28.052 18.183 1.00 34.45 123 HIS A N 1
ATOM 690 C CA . HIS A 1 93 ? 5.801 27.136 17.069 1.00 36.26 123 HIS A CA 1
ATOM 691 C C . HIS A 1 93 ? 4.390 26.563 17.082 1.00 30.98 123 HIS A C 1
ATOM 692 O O . HIS A 1 93 ? 3.830 26.284 18.147 1.00 37.34 123 HIS A O 1
ATOM 699 N N . HIS A 1 94 ? 3.819 26.394 15.891 1.00 30.02 124 HIS A N 1
ATOM 700 C CA . HIS A 1 94 ? 2.534 25.715 15.724 1.00 33.11 124 HIS A CA 1
ATOM 701 C C . HIS A 1 94 ? 1.413 26.412 16.493 1.00 31.59 124 HIS A C 1
ATOM 702 O O . HIS A 1 94 ? 0.589 25.767 17.145 1.00 34.00 124 HIS A O 1
ATOM 709 N N . PHE A 1 95 ? 1.379 27.742 16.423 1.00 29.54 125 PHE A N 1
ATOM 710 C CA . PHE A 1 95 ? 0.215 28.504 16.874 1.00 29.03 125 PHE A CA 1
ATOM 711 C C . PHE A 1 95 ? -0.806 28.426 15.746 1.00 30.78 125 PHE A C 1
ATOM 712 O O . PHE A 1 95 ? -0.878 29.295 14.876 1.00 32.80 125 PHE A O 1
ATOM 720 N N . GLU A 1 96 ? -1.615 27.365 15.771 1.00 31.99 126 GLU A N 1
ATOM 721 C CA A GLU A 1 96 ? -2.487 27.055 14.643 0.56 33.51 126 GLU A CA 1
ATOM 722 C CA B GLU A 1 96 ? -2.481 27.062 14.638 0.44 34.65 126 GLU A CA 1
ATOM 723 C C . GLU A 1 96 ? -3.704 27.972 14.583 1.00 37.51 126 GLU A C 1
ATOM 724 O O . GLU A 1 96 ? -4.079 28.438 13.501 1.00 35.59 126 GLU A O 1
ATOM 735 N N . GLU A 1 97 ? -4.336 28.274 15.712 1.00 34.02 127 GLU A N 1
ATOM 736 C CA . GLU A 1 97 ? -5.619 28.996 15.601 1.00 37.99 127 GLU A CA 1
ATOM 737 C C . GLU A 1 97 ? -5.386 30.416 15.096 1.00 37.68 127 GLU A C 1
ATOM 738 O O . GLU A 1 97 ? -6.283 30.932 14.468 1.00 32.61 127 GLU A O 1
ATOM 744 N N . ILE A 1 98 ? -4.256 31.039 15.427 1.00 34.13 128 ILE A N 1
ATOM 745 C CA . ILE A 1 98 ? -4.050 32.390 14.918 1.00 35.97 128 ILE A CA 1
ATOM 746 C C . ILE A 1 98 ? -3.917 32.398 13.403 1.00 37.31 128 ILE A C 1
ATOM 747 O O . ILE A 1 98 ? -4.175 33.427 12.767 1.00 32.11 128 ILE A O 1
ATOM 752 N N . MET A 1 99 ? -3.567 31.270 12.805 1.00 33.34 129 MET A N 1
ATOM 753 C CA . MET A 1 99 ? -3.442 31.226 11.334 1.00 32.00 129 MET A CA 1
ATOM 754 C C . MET A 1 99 ? -4.840 31.130 10.723 1.00 33.49 129 MET A C 1
ATOM 755 O O . MET A 1 99 ? -5.003 31.527 9.621 1.00 36.22 129 MET A O 1
ATOM 760 N N . LYS A 1 100 ? -5.795 30.567 11.440 1.00 35.60 130 LYS A N 1
ATOM 761 C CA . LYS A 1 100 ? -7.156 30.445 10.929 1.00 31.50 130 LYS A CA 1
ATOM 762 C C . LYS A 1 100 ? -7.961 31.721 11.150 1.00 34.70 130 LYS A C 1
ATOM 763 O O . LYS A 1 100 ? -8.594 32.229 10.219 1.00 38.26 130 LYS A O 1
ATOM 769 N N . GLU A 1 101 ? -7.943 32.251 12.371 1.00 36.38 131 GLU A N 1
ATOM 770 C CA . GLU A 1 101 ? -8.690 33.455 12.732 1.00 37.22 131 GLU A CA 1
ATOM 771 C C . GLU A 1 101 ? -7.749 34.380 13.490 1.00 44.32 131 GLU A C 1
ATOM 772 O O . GLU A 1 101 ? -7.803 34.471 14.725 1.00 37.80 131 GLU A O 1
ATOM 778 N N . PRO A 1 102 ? -6.873 35.094 12.777 1.00 41.00 132 PRO A N 1
ATOM 779 C CA . PRO A 1 102 ? -5.850 35.894 13.473 1.00 35.22 132 PRO A CA 1
ATOM 780 C C . PRO A 1 102 ? -6.429 36.957 14.389 1.00 44.47 132 PRO A C 1
ATOM 781 O O . PRO A 1 102 ? -5.878 37.203 15.469 1.00 40.12 132 PRO A O 1
ATOM 785 N N . ARG A 1 103 ? -7.532 37.595 13.992 1.00 33.54 133 ARG A N 1
ATOM 786 C CA . ARG A 1 103 ? -8.081 38.680 14.799 1.00 38.84 133 ARG A CA 1
ATOM 787 C C . ARG A 1 103 ? -8.674 38.171 16.106 1.00 39.23 133 ARG A C 1
ATOM 788 O O . ARG A 1 103 ? -8.747 38.924 17.084 1.00 47.41 133 ARG A O 1
ATOM 796 N N . VAL A 1 104 ? -9.098 36.907 16.148 1.00 38.56 134 VAL A N 1
ATOM 797 C CA . VAL A 1 104 ? -9.631 36.355 17.389 1.00 34.35 134 VAL A CA 1
ATOM 798 C C . VAL A 1 104 ? -8.513 36.088 18.386 1.00 41.11 134 VAL A C 1
ATOM 799 O O . VAL A 1 104 ? -8.731 36.139 19.603 1.00 42.02 134 VAL A O 1
ATOM 803 N N . HIS A 1 105 ? -7.304 35.808 17.902 1.00 42.89 135 HIS A N 1
ATOM 804 C CA . HIS A 1 105 ? -6.212 35.358 18.755 1.00 35.28 135 HIS A CA 1
ATOM 805 C C . HIS A 1 105 ? -5.057 36.348 18.819 1.00 39.78 135 HIS A C 1
ATOM 806 O O . HIS A 1 105 ? -3.982 35.998 19.317 1.00 44.44 135 HIS A O 1
ATOM 813 N N . LYS A 1 106 ? -5.252 37.577 18.338 1.00 36.70 136 LYS A N 1
ATOM 814 C CA . LYS A 1 106 ? -4.199 38.582 18.435 1.00 41.28 136 LYS A CA 1
ATOM 815 C C . LYS A 1 106 ? -3.804 38.823 19.887 1.00 38.31 136 LYS A C 1
ATOM 816 O O . LYS A 1 106 ? -2.616 38.811 20.231 1.00 49.16 136 LYS A O 1
ATOM 822 N N . GLU A 1 107 ? -4.792 39.042 20.758 1.00 44.61 137 GLU A N 1
ATOM 823 C CA . GLU A 1 107 ? -4.494 39.353 22.153 1.00 41.06 137 GLU A CA 1
ATOM 824 C C . GLU A 1 107 ? -3.766 38.201 22.835 1.00 44.14 137 GLU A C 1
ATOM 825 O O . GLU A 1 107 ? -2.798 38.418 23.572 1.00 50.53 137 GLU A O 1
ATOM 831 N N . LYS A 1 108 ? -4.223 36.967 22.608 1.00 42.66 138 LYS A N 1
ATOM 832 C CA . LYS A 1 108 ? -3.525 35.810 23.160 1.00 43.51 138 LYS A CA 1
ATOM 833 C C . LYS A 1 108 ? -2.076 35.773 22.691 1.00 44.41 138 LYS A C 1
ATOM 834 O O . LYS A 1 108 ? -1.177 35.391 23.449 1.00 45.74 138 LYS A O 1
ATOM 840 N N . PHE A 1 109 ? -1.831 36.177 21.443 1.00 40.17 139 PHE A N 1
ATOM 841 C CA . PHE A 1 109 ? -0.468 36.226 20.926 1.00 36.90 139 PHE A CA 1
ATOM 842 C C . PHE A 1 109 ? 0.368 37.259 21.673 1.00 45.59 139 PHE A C 1
ATOM 843 O O . PHE A 1 109 ? 1.529 37.002 22.014 1.00 44.94 139 PHE A O 1
ATOM 851 N N . LEU A 1 110 ? -0.209 38.432 21.946 1.00 45.28 140 LEU A N 1
ATOM 852 C CA . LEU A 1 110 ? 0.545 39.489 22.612 1.00 46.15 140 LEU A CA 1
ATOM 853 C C . LEU A 1 110 ? 0.788 39.162 24.080 1.00 47.17 140 LEU A C 1
ATOM 854 O O . LEU A 1 110 ? 1.869 39.442 24.613 1.00 47.77 140 LEU A O 1
ATOM 859 N N . LYS A 1 111 ? -0.203 38.575 24.754 1.00 46.20 141 LYS A N 1
ATOM 860 C CA . LYS A 1 111 ? -0.034 38.246 26.166 1.00 49.14 141 LYS A CA 1
ATOM 861 C C . LYS A 1 111 ? 0.947 37.095 26.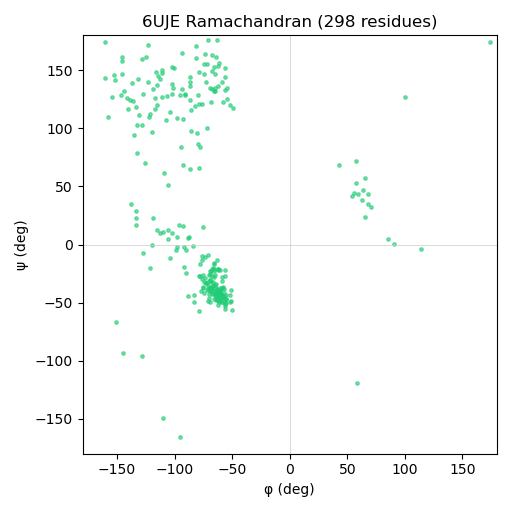350 1.00 60.09 141 LYS A C 1
ATOM 862 O O . LYS A 1 111 ? 1.711 37.074 27.323 1.00 48.91 141 LYS A O 1
ATOM 868 N N . ILE A 1 112 ? 0.939 36.128 25.430 1.00 58.05 142 ILE A N 1
ATOM 869 C CA . ILE A 1 112 ? 1.908 35.036 25.492 1.00 46.20 142 ILE A CA 1
ATOM 870 C C . ILE A 1 112 ? 3.324 35.592 25.518 1.00 47.84 142 ILE A C 1
ATOM 871 O O . ILE A 1 112 ? 4.160 35.185 26.333 1.00 48.74 142 ILE A O 1
ATOM 876 N N . TRP A 1 113 ? 3.611 36.542 24.627 1.00 41.59 143 TRP A N 1
ATOM 877 C CA . TRP A 1 113 ? 4.952 37.108 24.554 1.00 41.64 143 TRP A CA 1
ATOM 878 C C . TRP A 1 113 ? 5.231 38.074 25.697 1.00 50.16 143 TRP A C 1
ATOM 879 O O . TRP A 1 113 ? 6.393 38.254 26.078 1.00 50.70 143 TRP A O 1
ATOM 890 N N . GLN A 1 114 ? 4.193 38.699 26.256 1.00 49.04 144 GLN A N 1
ATOM 891 C CA . GLN A 1 114 ? 4.393 39.499 27.460 1.00 52.14 144 GLN A CA 1
ATOM 892 C C . GLN A 1 114 ? 4.951 38.646 28.591 1.00 46.07 144 GLN A C 1
ATOM 893 O O . GLN A 1 114 ? 5.881 39.060 29.292 1.00 45.98 144 GLN A O 1
ATOM 899 N N . GLN A 1 115 ? 4.400 37.444 28.775 1.00 46.96 145 GLN A N 1
ATOM 900 C CA . GLN A 1 115 ? 4.879 36.564 29.836 1.00 52.75 145 GLN A CA 1
ATOM 901 C C . GLN A 1 115 ? 6.294 36.074 29.554 1.00 53.44 145 GLN A C 1
ATOM 902 O O . GLN A 1 115 ? 7.136 36.039 30.459 1.00 48.35 145 GLN A O 1
ATOM 908 N N . ILE A 1 116 ? 6.576 35.690 28.307 1.00 38.73 146 ILE A N 1
ATOM 909 C CA . ILE A 1 116 ? 7.917 35.220 27.967 1.00 46.81 146 ILE A CA 1
ATOM 910 C C . ILE A 1 116 ? 8.937 36.333 28.165 1.00 51.47 146 ILE A C 1
ATOM 911 O O . ILE A 1 116 ? 10.033 36.106 28.691 1.00 49.24 146 ILE A O 1
ATOM 916 N N . ALA A 1 117 ? 8.593 37.555 27.751 1.00 49.75 147 ALA A N 1
ATOM 917 C CA . ALA A 1 117 ? 9.528 38.668 27.881 1.00 50.14 147 ALA A CA 1
ATOM 918 C C . ALA A 1 117 ? 9.789 39.007 29.344 1.00 46.47 147 ALA A C 1
ATOM 919 O O . ALA A 1 117 ? 10.926 39.310 29.722 1.00 50.19 147 ALA A O 1
ATOM 921 N N . ASN A 1 118 ? 8.749 38.962 30.180 1.00 49.65 148 ASN A N 1
ATOM 922 C CA . ASN A 1 118 ? 8.921 39.291 31.592 1.00 57.04 148 ASN A CA 1
ATOM 923 C C . ASN A 1 118 ? 9.627 38.175 32.352 1.00 53.76 148 ASN A C 1
ATOM 924 O O . ASN A 1 118 ? 10.366 38.447 33.304 1.00 57.66 148 ASN A O 1
ATOM 929 N N . ARG A 1 119 ? 9.415 36.922 31.948 1.00 49.88 149 ARG A N 1
ATOM 930 C CA . ARG A 1 119 ? 9.970 35.791 32.683 1.00 50.52 149 ARG A CA 1
ATOM 931 C C . ARG A 1 119 ? 11.448 35.575 32.386 1.00 55.82 149 ARG A C 1
ATOM 932 O O . ARG A 1 119 ? 12.173 35.044 33.234 1.00 57.73 149 ARG A O 1
ATOM 940 N N . TYR A 1 120 ? 11.913 35.977 31.201 1.00 47.38 150 TYR A N 1
ATOM 941 C CA . TYR A 1 120 ? 13.298 35.769 30.791 1.00 47.14 150 TYR A CA 1
ATOM 942 C C . TYR A 1 120 ? 14.028 37.083 30.531 1.00 40.89 150 TYR A C 1
ATOM 943 O O . TYR A 1 120 ? 15.024 37.098 29.801 1.00 45.08 150 TYR A O 1
ATOM 952 N N . GLN A 1 121 ? 13.557 38.188 31.113 1.00 42.33 151 GLN A N 1
ATOM 953 C CA . GLN A 1 121 ? 14.138 39.488 30.789 1.00 39.53 151 GLN A CA 1
ATOM 954 C C . GLN A 1 121 ? 15.595 39.585 31.222 1.00 53.98 151 GLN A C 1
ATOM 955 O O . GLN A 1 121 ? 16.397 40.244 30.551 1.00 49.78 151 GLN A O 1
ATOM 961 N N . LYS A 1 122 ? 15.960 38.941 32.331 1.00 42.66 152 LYS A N 1
ATOM 962 C CA . LYS A 1 122 ? 17.314 39.013 32.863 1.00 55.77 152 LYS A CA 1
ATOM 963 C C . LYS A 1 122 ? 18.182 37.840 32.420 1.00 54.25 152 LYS A C 1
ATOM 964 O O . LYS A 1 122 ? 19.235 37.595 33.018 1.00 51.93 152 LYS A O 1
ATOM 970 N N . TYR A 1 123 ? 17.768 37.116 31.384 1.00 52.54 153 TYR A N 1
ATOM 971 C CA . TYR A 1 123 ? 18.534 35.976 30.906 1.00 45.02 153 TYR A CA 1
ATOM 972 C C . TYR A 1 123 ? 19.670 36.433 29.995 1.00 42.35 153 TYR A C 1
ATOM 973 O O . TYR A 1 123 ? 19.659 37.538 29.445 1.00 49.49 153 TYR A O 1
ATOM 982 N N . ASP A 1 124 ? 20.658 35.555 29.838 1.00 48.22 154 ASP A N 1
ATOM 983 C CA . ASP A 1 124 ? 21.839 35.879 29.049 1.00 52.29 154 ASP A CA 1
ATOM 984 C C . ASP A 1 124 ? 21.455 36.292 27.632 1.00 51.22 154 ASP A C 1
ATOM 985 O O . ASP A 1 124 ? 20.429 35.870 27.090 1.00 48.26 154 ASP A O 1
ATOM 990 N N . LYS A 1 125 ? 22.303 37.130 27.030 1.00 48.54 155 LYS A N 1
ATOM 991 C CA . LYS A 1 125 ? 22.083 37.579 25.660 1.00 53.29 155 LYS A CA 1
ATOM 992 C C . LYS A 1 125 ? 21.951 36.420 24.681 1.00 53.93 155 LYS A C 1
ATOM 993 O O . LYS A 1 125 ? 21.380 36.599 23.600 1.00 48.56 155 LYS A O 1
ATOM 999 N N . LYS A 1 126 ? 22.463 35.239 25.034 1.00 55.20 156 LYS A N 1
ATOM 1000 C CA . LYS A 1 126 ? 22.425 34.097 24.131 1.00 53.65 156 LYS A CA 1
ATOM 1001 C C . LYS A 1 126 ? 21.023 33.534 23.944 1.00 46.17 156 LYS A C 1
ATOM 1002 O O . LYS A 1 126 ? 20.834 32.678 23.075 1.00 44.35 156 LYS A O 1
ATOM 1008 N N . LEU A 1 127 ? 20.046 33.982 24.730 1.00 39.94 157 LEU A N 1
ATOM 1009 C CA . LEU A 1 127 ? 18.658 33.584 24.537 1.00 41.05 157 LEU A CA 1
ATOM 1010 C C . LEU A 1 127 ? 18.015 34.519 23.519 1.00 42.23 157 LEU A C 1
ATOM 1011 O O . LEU A 1 127 ? 18.028 35.741 23.697 1.00 39.91 157 LEU A O 1
ATOM 1016 N N . VAL A 1 128 ? 17.458 33.944 22.456 1.00 36.58 158 VAL A N 1
ATOM 1017 C CA . VAL A 1 128 ? 16.860 34.711 21.371 1.00 41.58 158 VAL A CA 1
ATOM 1018 C C . VAL A 1 128 ? 15.367 34.416 21.318 1.00 36.98 158 VAL A C 1
ATOM 1019 O O . VAL A 1 128 ? 14.918 33.314 21.650 1.00 38.13 158 VAL A O 1
ATOM 1023 N N . PHE A 1 129 ? 14.598 35.416 20.895 1.00 35.65 159 PHE A N 1
ATOM 1024 C CA . PHE A 1 129 ? 13.149 35.315 20.779 1.00 40.08 159 PHE A CA 1
ATOM 1025 C C . PHE A 1 129 ? 12.757 35.225 19.309 1.00 33.84 159 PHE A C 1
ATOM 1026 O O . PHE A 1 129 ? 13.164 36.068 18.503 1.00 43.83 159 PHE A O 1
ATOM 1034 N N . GLU A 1 130 ? 11.967 34.209 18.966 1.00 33.80 160 GLU A N 1
ATOM 1035 C CA . GLU A 1 130 ? 11.379 34.080 17.636 1.00 37.19 160 GLU A CA 1
ATOM 1036 C C . GLU A 1 130 ? 9.865 34.140 17.786 1.00 33.90 160 GLU A C 1
ATOM 1037 O O . GLU A 1 130 ? 9.264 33.260 18.411 1.00 36.26 160 GLU A O 1
ATOM 1043 N N . LEU A 1 131 ? 9.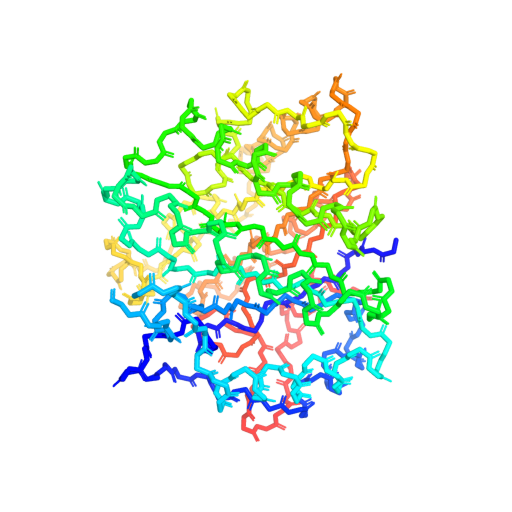253 35.169 17.196 1.00 42.31 161 LEU A N 1
ATOM 1044 C CA . LEU A 1 131 ? 7.899 35.558 17.582 1.00 41.73 161 LEU A CA 1
ATOM 1045 C C . LEU A 1 131 ? 6.860 34.524 17.160 1.00 33.80 161 LEU A C 1
ATOM 1046 O O . LEU A 1 131 ? 6.016 34.117 17.967 1.00 35.02 161 LEU A O 1
ATOM 1051 N N . LEU A 1 132 ? 6.886 34.099 15.897 1.00 31.31 162 LEU A N 1
ATOM 1052 C CA . LEU A 1 132 ? 5.806 33.260 15.379 1.00 34.32 162 LEU A CA 1
ATOM 1053 C C . LEU A 1 132 ? 6.317 32.481 14.175 1.00 32.16 162 LEU A C 1
ATOM 1054 O O . LEU A 1 132 ? 6.543 33.066 13.111 1.00 36.11 162 LEU A O 1
ATOM 1059 N N . ASN A 1 133 ? 6.476 31.170 14.337 1.00 29.37 163 ASN A N 1
ATOM 1060 C CA . ASN A 1 133 ? 6.991 30.344 13.255 1.00 30.76 163 ASN A CA 1
ATOM 1061 C C . ASN A 1 133 ? 5.980 30.244 12.119 1.00 31.31 163 ASN A C 1
ATOM 1062 O O . ASN A 1 133 ? 4.786 30.030 12.349 1.00 28.38 163 ASN A O 1
ATOM 1067 N N . GLU A 1 134 ? 6.473 30.406 10.894 1.00 30.65 164 GLU A N 1
ATOM 1068 C CA . GLU A 1 134 ? 5.755 30.153 9.650 1.00 31.00 164 GLU A CA 1
ATOM 1069 C C . GLU A 1 134 ? 4.321 30.669 9.682 1.00 34.18 164 GLU A C 1
ATOM 1070 O O . GLU A 1 134 ? 3.370 29.876 9.671 1.00 34.36 164 GLU A O 1
ATOM 1076 N N . PRO A 1 135 ? 4.127 31.987 9.715 1.00 32.28 165 PRO A N 1
ATOM 1077 C CA . PRO A 1 135 ? 2.780 32.531 9.510 1.00 29.91 165 PRO A CA 1
ATOM 1078 C C . PRO A 1 135 ? 2.217 32.050 8.182 1.00 30.22 165 PRO A C 1
ATOM 1079 O O . PRO A 1 135 ? 2.942 31.906 7.195 1.00 31.20 165 PRO A O 1
ATOM 1083 N N . LYS A 1 136 ? 0.913 31.797 8.163 1.00 31.60 166 LYS A N 1
ATOM 1084 C CA . LYS A 1 136 ? 0.294 31.141 7.019 1.00 27.79 166 LYS A CA 1
ATOM 1085 C C . LYS A 1 136 ? -1.204 31.405 7.041 1.00 31.14 166 LYS A C 1
ATOM 1086 O O . LYS A 1 136 ? -1.742 31.990 7.984 1.00 30.22 166 LYS A O 1
ATOM 1092 N N . GLU A 1 137 ? -1.871 30.958 5.978 1.00 36.63 167 GLU A N 1
ATOM 1093 C CA . GLU A 1 137 ? -3.333 30.960 5.881 1.00 31.66 167 GLU A CA 1
ATOM 1094 C C . GLU A 1 137 ? -3.832 32.392 6.035 1.00 32.84 167 GLU A C 1
ATOM 1095 O O . GLU A 1 137 ? -3.458 33.246 5.213 1.00 31.89 167 GLU A O 1
ATOM 1101 N N . ASN A 1 138 ? -4.647 32.707 7.038 1.00 26.90 168 ASN A N 1
ATOM 1102 C CA . ASN A 1 138 ? -5.334 33.990 7.107 1.00 29.90 168 ASN A CA 1
ATOM 1103 C C . ASN A 1 138 ? -4.543 35.069 7.835 1.00 27.22 168 ASN A C 1
ATOM 1104 O O . ASN A 1 138 ? -4.989 36.220 7.871 1.00 31.43 168 ASN A O 1
ATOM 1109 N N . LEU A 1 139 ? -3.388 34.739 8.411 1.00 30.11 169 LEU A N 1
ATOM 1110 C CA . LEU A 1 139 ? -2.525 35.752 9.021 1.00 27.20 169 LEU A CA 1
ATOM 1111 C C . LEU A 1 139 ? -1.606 36.336 7.947 1.00 31.31 169 LEU A C 1
ATOM 1112 O O . LEU A 1 139 ? -0.383 36.188 7.967 1.00 34.09 169 LEU A O 1
ATOM 1117 N N . TYR A 1 140 ? -2.231 37.016 6.988 1.00 30.94 170 TYR A N 1
ATOM 1118 C CA . TYR A 1 140 ? -1.487 37.563 5.864 1.00 32.65 170 TYR A CA 1
ATOM 1119 C C . TYR A 1 140 ? -0.635 38.747 6.325 1.00 37.28 170 TYR A C 1
ATOM 1120 O O . TYR A 1 140 ? -0.686 39.181 7.480 1.00 41.96 170 TYR A O 1
ATOM 1129 N N . SER A 1 141 ? 0.162 39.278 5.394 1.00 31.33 171 SER A N 1
ATOM 1130 C CA . SER A 1 141 ? 1.276 40.143 5.773 1.00 38.93 171 SER A CA 1
ATOM 1131 C C . SER A 1 141 ? 0.807 41.415 6.473 1.00 42.80 171 SER A C 1
ATOM 1132 O O . SER A 1 141 ? 1.435 41.860 7.441 1.00 37.43 171 SER A O 1
ATOM 1135 N N . GLN A 1 142 ? -0.281 42.025 5.997 1.00 36.40 172 GLN A N 1
ATOM 1136 C CA . GLN A 1 142 ? -0.724 43.276 6.608 1.00 39.48 172 GLN A CA 1
ATOM 1137 C C . GLN A 1 142 ? -1.071 43.077 8.078 1.00 44.06 172 GLN A C 1
ATOM 1138 O O . GLN A 1 142 ? -0.765 43.933 8.917 1.00 43.28 172 GLN A O 1
ATOM 1144 N N . LEU A 1 143 ? -1.712 41.956 8.412 1.00 41.83 173 LEU A N 1
ATOM 1145 C CA . LEU A 1 143 ? -1.953 41.636 9.814 1.00 34.20 173 LEU A CA 1
ATOM 1146 C C . LEU A 1 143 ? -0.677 41.162 10.500 1.00 38.59 173 LEU A C 1
ATOM 1147 O O . LEU A 1 143 ? -0.398 41.554 11.639 1.00 38.04 173 LEU A O 1
ATOM 1152 N N . LEU A 1 144 ? 0.107 40.321 9.820 1.00 36.09 174 LEU A N 1
ATOM 1153 C CA . LEU A 1 144 ? 1.345 39.818 10.405 1.00 38.30 174 LEU A CA 1
ATOM 1154 C C . LEU A 1 144 ? 2.254 40.962 10.837 1.00 41.03 174 LEU A C 1
ATOM 1155 O O . LEU A 1 144 ? 2.741 40.990 11.973 1.00 40.54 174 LEU A O 1
ATOM 1160 N N . ASN A 1 145 ? 2.496 41.917 9.937 1.00 38.80 175 ASN A N 1
ATOM 1161 C CA . ASN A 1 145 ? 3.337 43.061 10.276 1.00 42.29 175 ASN A CA 1
ATOM 1162 C C . ASN A 1 145 ? 2.780 43.810 11.479 1.00 48.56 175 ASN A C 1
ATOM 1163 O O . ASN A 1 145 ? 3.519 44.168 12.404 1.00 41.68 175 ASN A O 1
ATOM 1168 N N . GLU A 1 146 ? 1.468 44.054 11.483 1.00 41.18 176 GLU A N 1
ATOM 1169 C CA . GLU A 1 146 ? 0.847 44.778 12.587 1.00 45.99 176 GLU A CA 1
ATOM 1170 C C . GLU A 1 146 ? 1.073 44.064 13.914 1.00 45.35 176 GLU A C 1
ATOM 1171 O O . GLU A 1 146 ? 1.396 44.703 14.924 1.00 48.57 176 GLU A O 1
ATOM 1177 N N . TYR A 1 147 ? 0.922 42.738 13.933 1.00 44.26 177 TYR A N 1
ATOM 1178 C CA . TYR A 1 147 ? 1.095 41.997 15.179 1.00 42.21 177 TYR A CA 1
ATOM 1179 C C . TYR A 1 147 ? 2.559 41.961 15.601 1.00 44.50 177 TYR A C 1
ATOM 1180 O O . TYR A 1 147 ? 2.868 42.053 16.795 1.00 46.17 177 TYR A O 1
ATOM 1189 N N . ILE A 1 148 ? 3.475 41.821 14.639 1.00 37.67 178 ILE A N 1
ATOM 1190 C CA . ILE A 1 148 ? 4.898 41.789 14.967 1.00 45.68 178 ILE A CA 1
ATOM 1191 C C . ILE A 1 148 ? 5.326 43.101 15.610 1.00 48.56 178 ILE A C 1
ATOM 1192 O O . ILE A 1 148 ? 6.059 43.112 16.608 1.00 45.31 178 ILE A O 1
ATOM 1197 N N . GLU A 1 149 ? 4.879 44.226 15.049 1.00 44.33 179 GLU A N 1
ATOM 1198 C CA . GLU A 1 149 ? 5.234 45.526 15.610 1.00 50.79 179 GLU A CA 1
ATOM 1199 C C . GLU A 1 149 ? 4.746 45.660 17.047 1.00 50.95 179 GLU A C 1
ATOM 1200 O O . GLU A 1 149 ? 5.478 46.147 17.917 1.00 47.77 179 GLU A O 1
ATOM 1206 N N . GLU A 1 150 ? 3.510 45.233 17.316 1.00 48.38 180 GLU A N 1
ATOM 1207 C CA . GLU A 1 150 ? 2.975 45.335 18.669 1.00 55.23 180 GLU A CA 1
ATOM 1208 C C . GLU A 1 150 ? 3.700 44.394 19.624 1.00 52.67 180 GLU A C 1
ATOM 1209 O O . GLU A 1 150 ? 3.945 44.745 20.783 1.00 45.17 180 GLU A O 1
ATOM 1215 N N . ALA A 1 151 ? 4.051 43.194 19.155 1.00 52.34 181 ALA A N 1
ATOM 1216 C CA . ALA A 1 151 ? 4.752 42.246 20.015 1.00 52.12 181 ALA A CA 1
ATOM 1217 C C . ALA A 1 151 ? 6.162 42.726 20.333 1.00 51.28 181 ALA A C 1
ATOM 1218 O O . ALA A 1 151 ? 6.651 42.537 21.453 1.00 49.83 181 ALA A O 1
ATOM 1220 N N . ILE A 1 152 ? 6.832 43.350 19.362 1.00 49.24 182 ILE A N 1
ATOM 1221 C CA . ILE A 1 152 ? 8.193 43.823 19.590 1.00 49.33 182 ILE A CA 1
ATOM 1222 C C . ILE A 1 152 ? 8.201 44.969 20.594 1.00 54.56 182 ILE A C 1
ATOM 1223 O O . ILE A 1 152 ? 9.115 45.083 21.420 1.00 52.32 182 ILE A O 1
ATOM 1228 N N . LYS A 1 153 ? 7.188 45.837 20.543 1.00 53.49 183 LYS A N 1
ATOM 1229 C CA . LYS A 1 153 ? 7.134 46.948 21.487 1.00 57.96 183 LYS A CA 1
ATOM 1230 C C . LYS A 1 153 ? 6.844 46.468 22.903 1.00 54.28 183 LYS A C 1
ATOM 1231 O O . LYS A 1 153 ? 7.290 47.095 23.871 1.00 59.81 183 LYS A O 1
ATOM 1237 N N . ILE A 1 154 ? 6.107 45.366 23.049 1.00 49.28 184 ILE A N 1
ATOM 1238 C CA . ILE A 1 154 ? 5.881 44.798 24.374 1.00 50.49 184 ILE A CA 1
ATOM 1239 C C . ILE A 1 154 ? 7.167 44.181 24.910 1.00 53.69 184 ILE A C 1
ATOM 1240 O O . ILE A 1 154 ? 7.564 44.427 26.055 1.00 52.28 184 ILE A O 1
ATOM 1245 N N . ILE A 1 155 ? 7.837 43.371 24.088 1.00 51.95 185 ILE A N 1
ATOM 1246 C CA . ILE A 1 155 ? 9.074 42.727 24.520 1.00 52.70 185 ILE A CA 1
ATOM 1247 C C . ILE A 1 155 ? 10.123 43.771 24.881 1.00 52.94 185 ILE A C 1
ATOM 1248 O O . ILE A 1 155 ? 10.849 43.626 25.871 1.00 46.80 185 ILE A O 1
ATOM 1253 N N . ARG A 1 156 ? 10.219 44.839 24.086 1.00 50.80 186 ARG A N 1
ATOM 1254 C CA . ARG A 1 156 ? 11.273 45.825 24.287 1.00 55.75 186 ARG A CA 1
ATOM 1255 C C . ARG A 1 156 ? 11.130 46.579 25.603 1.00 61.79 186 ARG A C 1
ATOM 1256 O O . ARG A 1 156 ? 12.097 47.206 26.049 1.00 59.34 186 ARG A O 1
ATOM 1264 N N . LYS A 1 157 ? 9.955 46.533 26.236 1.00 52.62 187 LYS A N 1
ATOM 1265 C CA . LYS A 1 157 ? 9.795 47.197 27.526 1.00 55.61 187 LYS A CA 1
ATOM 1266 C C . LYS A 1 157 ? 10.666 46.556 28.599 1.00 66.96 187 LYS A C 1
ATOM 1267 O O . LYS A 1 157 ? 11.039 47.222 29.572 1.00 65.87 187 LYS A O 1
ATOM 1273 N N . THR A 1 158 ? 11.000 45.274 28.442 1.00 56.82 188 THR A N 1
ATOM 1274 C CA . THR A 1 158 ? 11.868 44.572 29.376 1.00 57.87 188 THR A CA 1
ATOM 1275 C C . THR A 1 158 ? 13.121 43.997 28.736 1.00 61.54 188 THR A C 1
ATOM 1276 O O . THR A 1 158 ? 14.088 43.726 29.455 1.00 56.31 188 THR A O 1
ATOM 1280 N N . ASN A 1 159 ? 13.133 43.804 27.419 1.00 54.91 189 ASN A N 1
ATOM 1281 C CA . ASN A 1 159 ? 14.273 43.238 26.698 1.00 51.29 189 ASN A CA 1
ATOM 1282 C C . ASN A 1 159 ? 14.656 44.199 25.582 1.00 53.81 189 ASN A C 1
ATOM 1283 O O . ASN A 1 159 ? 14.466 43.907 24.395 1.00 50.59 189 ASN A O 1
ATOM 1288 N N . PRO A 1 160 ? 15.216 45.360 25.930 1.00 49.47 190 PRO A N 1
ATOM 1289 C CA . PRO A 1 160 ? 15.454 46.397 24.913 1.00 49.66 190 PRO A CA 1
ATOM 1290 C C . PRO A 1 160 ? 16.389 45.958 23.805 1.00 57.35 190 PRO A C 1
ATOM 1291 O O . PRO A 1 160 ? 16.501 46.662 22.795 1.00 53.21 190 PRO A O 1
ATOM 1295 N N . LYS A 1 161 ? 17.198 44.943 24.128 1.00 54.19 191 LYS A N 1
ATOM 1296 C CA . LYS A 1 161 ? 18.315 44.526 23.244 1.00 55.38 191 LYS A CA 1
ATOM 1297 C C . LYS A 1 161 ? 18.385 43.038 22.867 1.00 41.18 191 LYS A C 1
ATOM 1298 O O . LYS A 1 161 ? 19.179 42.742 22.032 1.00 54.46 191 LYS A O 1
ATOM 1304 N N . ARG A 1 162 ? 17.578 42.140 23.414 1.00 45.83 192 ARG A N 1
ATOM 1305 C CA . ARG A 1 162 ? 17.584 40.743 23.035 1.00 47.55 192 ARG A CA 1
ATOM 1306 C C . ARG A 1 162 ? 17.285 40.619 21.550 1.00 44.10 192 ARG A C 1
ATOM 1307 O O . ARG A 1 162 ? 16.457 41.352 21.004 1.00 43.33 192 ARG A O 1
ATOM 1315 N N . THR A 1 163 ? 17.990 39.707 20.893 1.00 45.36 193 THR A N 1
ATOM 1316 C CA . THR A 1 163 ? 17.765 39.476 19.476 1.00 40.73 193 THR A CA 1
ATOM 1317 C C . THR A 1 163 ? 16.370 38.905 19.259 1.00 42.41 193 THR A C 1
ATOM 1318 O O . THR A 1 163 ? 15.955 37.971 19.952 1.00 38.91 193 THR A O 1
ATOM 1322 N N . ILE A 1 164 ? 15.641 39.477 18.305 1.00 45.93 194 ILE A N 1
ATOM 1323 C CA . ILE A 1 164 ? 14.302 39.026 17.950 1.00 40.54 194 ILE A CA 1
ATOM 1324 C C . ILE A 1 164 ? 14.326 38.577 16.497 1.00 40.62 194 ILE A C 1
ATOM 1325 O O . ILE A 1 164 ? 14.880 39.270 15.637 1.00 38.41 194 ILE A O 1
ATOM 1330 N N . ILE A 1 165 ? 13.731 37.418 16.228 1.00 43.07 195 ILE A N 1
ATOM 1331 C CA . ILE A 1 165 ? 13.700 36.832 14.894 1.00 40.91 195 ILE A CA 1
ATOM 1332 C C . ILE A 1 165 ? 12.272 36.891 14.373 1.00 37.05 195 ILE A C 1
ATOM 1333 O O . ILE A 1 165 ? 11.339 36.429 15.042 1.00 33.48 195 ILE A O 1
ATOM 1338 N N . VAL A 1 166 ? 12.102 37.465 13.184 1.00 40.57 196 VAL A N 1
ATOM 1339 C CA . VAL A 1 166 ? 10.811 37.538 12.515 1.00 37.01 196 VAL A CA 1
ATOM 1340 C C . VAL A 1 166 ? 10.953 36.915 11.132 1.00 36.77 196 VAL A C 1
ATOM 1341 O O . VAL A 1 166 ? 12.055 36.765 10.600 1.00 35.96 196 VAL A O 1
ATOM 1345 N N . GLY A 1 167 ? 9.813 36.549 10.549 1.00 40.00 197 GLY A N 1
ATOM 1346 C CA . GLY A 1 167 ? 9.803 35.878 9.270 1.00 33.98 197 GLY A CA 1
ATOM 1347 C C . GLY A 1 167 ? 8.616 36.257 8.409 1.00 29.59 197 GLY A C 1
ATOM 1348 O O . GLY A 1 167 ? 7.601 36.766 8.895 1.00 32.90 197 GLY A O 1
ATOM 1349 N N . PRO A 1 168 ? 8.721 36.008 7.108 1.00 32.56 198 PRO A N 1
ATOM 1350 C CA . PRO A 1 168 ? 7.666 36.422 6.180 1.00 31.21 198 PRO A CA 1
ATOM 1351 C C . PRO A 1 168 ? 6.498 35.443 6.156 1.00 32.02 198 PRO A C 1
ATOM 1352 O O . PRO A 1 168 ? 6.542 34.346 6.715 1.00 33.20 198 PRO A O 1
ATOM 1356 N N . TYR A 1 169 ? 5.442 35.874 5.473 1.00 34.80 199 TYR A N 1
ATOM 1357 C CA . TYR A 1 169 ? 4.210 35.113 5.344 1.00 28.65 199 TYR A CA 1
ATOM 1358 C C . TYR A 1 169 ? 4.431 33.857 4.501 1.00 32.67 199 TYR A C 1
ATOM 1359 O O . TYR A 1 169 ? 5.430 33.717 3.790 1.00 30.83 199 TYR A O 1
ATOM 1368 N N . ASN A 1 170 ? 3.481 32.927 4.605 1.00 35.59 200 ASN A N 1
ATOM 1369 C CA . ASN A 1 170 ? 3.456 31.706 3.798 1.00 32.44 200 ASN A CA 1
ATOM 1370 C C . ASN A 1 170 ? 4.642 30.796 4.127 1.00 37.76 200 ASN A C 1
ATOM 1371 O O . ASN A 1 170 ? 5.439 30.425 3.263 1.00 30.54 200 ASN A O 1
ATOM 1376 N N . PHE A 1 171 ? 4.738 30.431 5.406 1.00 28.17 201 PHE A N 1
ATOM 1377 C CA . PHE A 1 171 ? 5.720 29.451 5.870 1.00 33.58 201 PHE A CA 1
ATOM 1378 C C . PHE A 1 171 ? 7.149 29.987 5.772 1.00 31.91 201 PHE A C 1
ATOM 1379 O O . PHE A 1 171 ? 8.059 29.273 5.350 1.00 28.56 201 PHE A O 1
ATOM 1387 N N . TYR A 1 172 ? 7.357 31.244 6.168 1.00 33.14 202 TYR A N 1
ATOM 1388 C CA . TYR A 1 172 ? 8.688 31.851 6.112 1.00 29.92 202 TYR A CA 1
ATOM 1389 C C . TYR A 1 172 ? 9.259 31.783 4.696 1.00 28.27 202 TYR A C 1
ATOM 1390 O O . TYR A 1 172 ? 10.427 31.444 4.497 1.00 31.34 202 TYR A O 1
ATOM 1399 N N . GLN A 1 173 ? 8.431 32.093 3.702 1.00 30.00 203 GLN A N 1
ATOM 1400 C CA . GLN A 1 173 ? 8.789 31.854 2.310 1.00 28.50 203 GLN A CA 1
ATOM 1401 C C . GLN A 1 173 ? 9.575 33.020 1.723 1.00 29.59 203 GLN A C 1
ATOM 1402 O O . GLN A 1 173 ? 9.263 34.188 1.973 1.00 32.52 203 GLN A O 1
ATOM 1408 N N . ILE A 1 174 ? 10.596 32.686 0.928 1.00 33.14 204 ILE A N 1
ATOM 1409 C CA . ILE A 1 174 ? 11.403 33.706 0.260 1.00 35.98 204 ILE A CA 1
ATOM 1410 C C . ILE A 1 174 ? 10.512 34.687 -0.488 1.00 34.53 204 ILE A C 1
ATOM 1411 O O . ILE A 1 174 ? 10.720 35.905 -0.438 1.00 36.73 204 ILE A O 1
ATOM 1416 N N . ASP A 1 175 ? 9.499 34.170 -1.186 1.00 35.18 205 ASP A N 1
ATOM 1417 C CA . ASP A 1 175 ? 8.674 34.989 -2.065 1.00 32.01 205 ASP A CA 1
ATOM 1418 C C . ASP A 1 175 ? 7.894 36.070 -1.328 1.00 37.72 205 ASP A C 1
ATOM 1419 O O . ASP A 1 175 ? 7.357 36.971 -1.982 1.00 34.58 205 ASP A O 1
ATOM 1424 N N . TYR A 1 176 ? 7.813 36.014 -0.000 1.00 37.35 206 TYR A N 1
ATOM 1425 C CA . TYR A 1 176 ? 7.035 36.984 0.759 1.00 36.76 206 TYR A CA 1
ATOM 1426 C C . TYR A 1 176 ? 7.901 37.890 1.624 1.00 33.17 206 TYR A C 1
ATOM 1427 O O . TYR A 1 176 ? 7.368 38.642 2.446 1.00 36.92 206 TYR A O 1
ATOM 1436 N N . LEU A 1 177 ? 9.223 37.848 1.449 1.00 38.29 207 LEU A N 1
ATOM 1437 C CA . LEU A 1 177 ? 10.087 38.788 2.152 1.00 40.39 207 LEU A CA 1
ATOM 1438 C C . LEU A 1 177 ? 9.728 40.227 1.806 1.00 37.02 207 LEU A C 1
ATOM 1439 O O . LEU A 1 177 ? 9.767 41.111 2.670 1.00 37.79 207 LEU A O 1
ATOM 1444 N N . ASN A 1 178 ? 9.368 40.481 0.545 1.00 38.51 208 ASN A N 1
ATOM 1445 C CA . ASN A 1 178 ? 9.066 41.843 0.120 1.00 45.89 208 ASN A CA 1
ATOM 1446 C C . ASN A 1 178 ? 7.878 42.436 0.866 1.00 41.89 208 ASN A C 1
ATOM 1447 O O . ASN A 1 178 ? 7.764 43.664 0.949 1.00 46.98 208 ASN A O 1
ATOM 1452 N N . GLU A 1 179 ? 7.041 41.587 1.440 1.00 42.07 209 GLU A N 1
ATOM 1453 C CA . GLU A 1 179 ? 5.867 42.110 2.164 1.00 40.43 209 GLU A CA 1
ATOM 1454 C C . GLU A 1 179 ? 6.198 42.309 3.643 1.00 37.45 209 GLU A C 1
ATOM 1455 O O . GLU A 1 179 ? 5.461 43.036 4.275 1.00 42.90 209 GLU A O 1
ATOM 1461 N N . LEU A 1 180 ? 7.247 41.661 4.162 1.00 45.64 210 LEU A N 1
ATOM 1462 C CA . LEU A 1 180 ? 7.635 41.808 5.558 1.00 43.46 210 LEU A CA 1
ATOM 1463 C C . LEU A 1 180 ? 8.167 43.212 5.813 1.00 42.27 210 LEU A C 1
ATOM 1464 O O . LEU A 1 180 ? 9.128 43.648 5.170 1.00 49.12 210 LEU A O 1
ATOM 1469 N N . ASN A 1 181 ? 7.542 43.920 6.750 1.00 47.25 211 ASN A N 1
ATOM 1470 C CA . ASN A 1 181 ? 8.041 45.216 7.190 1.00 50.59 211 ASN A CA 1
ATOM 1471 C C . ASN A 1 181 ? 9.145 45.001 8.218 1.00 56.42 211 ASN A C 1
ATOM 1472 O O . ASN A 1 181 ? 8.910 44.400 9.272 1.00 65.08 211 ASN A O 1
ATOM 1477 N N . ILE A 1 182 ? 10.345 45.481 7.911 1.00 52.53 212 ILE A N 1
ATOM 1478 C CA . ILE A 1 182 ? 11.471 45.363 8.832 1.00 63.79 212 ILE A CA 1
ATOM 1479 C C . ILE A 1 182 ? 11.297 46.397 9.938 1.00 62.93 212 ILE A C 1
ATOM 1480 O O . ILE A 1 182 ? 11.220 47.600 9.652 1.00 61.01 212 ILE A O 1
ATOM 1485 N N . PRO A 1 183 ? 11.220 45.983 11.201 1.00 70.55 213 PRO A N 1
ATOM 1486 C CA . PRO A 1 183 ? 11.090 46.965 12.282 1.00 64.33 213 PRO A CA 1
ATOM 1487 C C . PRO A 1 183 ? 12.333 47.834 12.374 1.00 63.49 213 PRO A C 1
ATOM 1488 O O . PRO A 1 183 ? 13.450 47.391 12.096 1.00 59.00 213 PRO A O 1
ATOM 1492 N N . LYS A 1 184 ? 12.129 49.093 12.762 1.00 59.02 214 LYS A N 1
ATOM 1493 C CA . LYS A 1 184 ? 13.243 50.017 12.973 1.00 65.84 214 LYS A CA 1
ATOM 1494 C C . LYS A 1 184 ? 13.877 49.712 14.331 1.00 60.34 214 LYS A C 1
ATOM 1495 O O . LYS A 1 184 ? 13.837 50.496 15.282 1.00 65.21 214 LYS A O 1
ATOM 1501 N N . ASP A 1 185 ? 14.469 48.521 14.401 1.00 59.39 215 ASP A N 1
ATOM 1502 C CA . ASP A 1 185 ? 15.107 47.995 15.599 1.00 46.83 215 ASP A CA 1
ATOM 1503 C C . ASP A 1 185 ? 16.369 47.266 15.165 1.00 56.92 215 ASP A C 1
ATOM 1504 O O . ASP A 1 185 ? 16.309 46.382 14.305 1.00 60.52 215 ASP A O 1
ATOM 1509 N N . SER A 1 186 ? 17.506 47.637 15.753 1.00 56.61 216 SER A N 1
ATOM 1510 C CA . SER A 1 186 ? 18.792 47.122 15.299 1.00 55.12 216 SER A CA 1
ATOM 1511 C C . SER A 1 186 ? 19.065 45.691 15.745 1.00 57.74 216 SER A C 1
ATOM 1512 O O . SER A 1 186 ? 19.998 45.069 15.224 1.00 56.21 216 SER A O 1
ATOM 1515 N N . ASN A 1 187 ? 18.288 45.153 16.684 1.00 47.98 217 ASN A N 1
ATOM 1516 C CA . ASN A 1 187 ? 18.517 43.795 17.163 1.00 50.66 217 ASN A CA 1
ATOM 1517 C C . ASN A 1 187 ? 17.417 42.860 16.678 1.00 48.90 217 ASN A C 1
ATOM 1518 O O . ASN A 1 187 ? 16.697 42.265 17.487 1.00 41.56 217 ASN A O 1
ATOM 1523 N N . ILE A 1 188 ? 17.284 42.720 15.360 1.00 50.47 218 ILE A N 1
ATOM 1524 C CA . ILE A 1 188 ? 16.229 41.913 14.759 1.00 44.01 218 ILE A CA 1
ATOM 1525 C C . ILE A 1 188 ? 16.841 41.094 13.630 1.00 44.47 218 ILE A C 1
ATOM 1526 O O . ILE A 1 188 ? 17.448 41.654 12.713 1.00 49.81 218 ILE A O 1
ATOM 1531 N N . VAL A 1 189 ? 16.684 39.776 13.702 1.00 44.41 219 VAL A N 1
ATOM 1532 C CA . VAL A 1 189 ? 17.116 38.870 12.645 1.00 34.00 219 VAL A CA 1
ATOM 1533 C C . VAL A 1 189 ? 15.893 38.450 11.846 1.00 30.71 219 VAL A C 1
ATOM 1534 O O . VAL A 1 189 ? 14.831 38.171 12.416 1.00 43.06 219 VAL A O 1
ATOM 1538 N N . VAL A 1 190 ? 16.034 38.414 10.524 1.00 38.10 220 VAL A N 1
ATOM 1539 C CA . VAL A 1 190 ? 14.967 37.968 9.633 1.00 38.67 220 VAL A CA 1
ATOM 1540 C C . VAL A 1 190 ? 15.270 36.543 9.198 1.00 37.27 220 VAL A C 1
ATOM 1541 O O . VAL A 1 190 ? 16.408 36.219 8.836 1.00 36.32 220 VAL A O 1
ATOM 1545 N N . SER A 1 191 ? 14.252 35.688 9.231 1.00 38.82 221 SER A N 1
ATOM 1546 C CA . SER A 1 191 ? 14.424 34.259 9.028 1.00 25.69 221 SER A CA 1
ATOM 1547 C C . SER A 1 191 ? 13.565 33.769 7.874 1.00 33.74 221 SER A C 1
ATOM 1548 O O . SER A 1 191 ? 12.413 34.189 7.719 1.00 31.53 221 SER A O 1
ATOM 1551 N N . PHE A 1 192 ? 14.133 32.877 7.068 1.00 34.17 222 PHE A N 1
ATOM 1552 C CA . PHE A 1 192 ? 13.381 32.137 6.069 1.00 29.70 222 PHE A CA 1
ATOM 1553 C C . PHE A 1 192 ? 13.671 30.652 6.238 1.00 31.39 222 PHE A C 1
ATOM 1554 O O . PHE A 1 192 ? 14.659 30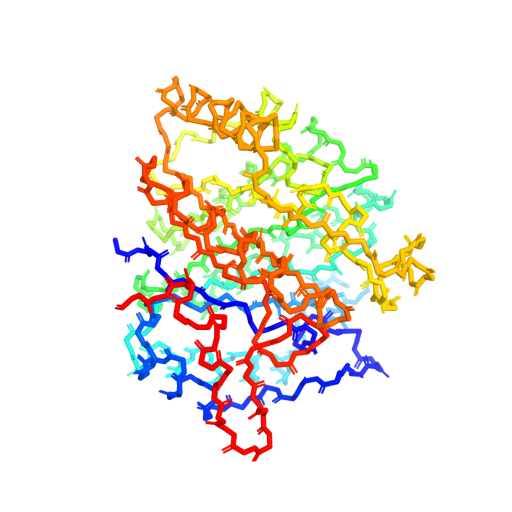.255 6.861 1.00 31.74 222 PHE A O 1
ATOM 1562 N N . HIS A 1 193 ? 12.772 29.835 5.701 1.00 27.30 223 HIS A N 1
ATOM 1563 C CA . HIS A 1 193 ? 12.933 28.390 5.673 1.00 30.05 223 HIS A CA 1
ATOM 1564 C C . HIS A 1 193 ? 13.070 27.938 4.227 1.00 31.44 223 HIS A C 1
ATOM 1565 O O . HIS A 1 193 ? 12.461 28.517 3.322 1.00 32.76 223 HIS A O 1
ATOM 1572 N N . TYR A 1 194 ? 13.880 26.905 4.008 1.00 30.17 224 TYR A N 1
ATOM 1573 C CA . TYR A 1 194 ? 14.175 26.431 2.661 1.00 32.33 224 TYR A CA 1
ATOM 1574 C C . TYR A 1 194 ? 14.059 24.916 2.611 1.00 27.72 224 TYR A C 1
ATOM 1575 O O . TYR A 1 194 ? 14.804 24.208 3.297 1.00 31.55 224 TYR A O 1
ATOM 1584 N N . TYR A 1 195 ? 13.128 24.426 1.788 1.00 27.47 225 TYR A N 1
ATOM 1585 C CA . TYR A 1 195 ? 12.934 23.000 1.559 1.00 27.79 225 TYR A CA 1
ATOM 1586 C C . TYR A 1 195 ? 12.704 22.709 0.080 1.00 34.87 225 TYR A C 1
ATOM 1587 O O . TYR A 1 195 ? 11.943 21.797 -0.264 1.00 38.51 225 TYR A O 1
ATOM 1596 N N . GLU A 1 196 ? 13.386 23.481 -0.757 1.00 33.86 226 GLU A N 1
ATOM 1597 C CA . GLU A 1 196 ? 13.251 23.357 -2.221 1.00 34.92 226 GLU A CA 1
ATOM 1598 C C . GLU A 1 196 ? 14.289 22.429 -2.848 1.00 35.44 226 GLU A C 1
ATOM 1599 O O . GLU A 1 196 ? 15.424 22.462 -2.558 1.00 32.72 226 GLU A O 1
ATOM 1605 N N . PRO A 1 197 ? 13.619 21.509 -3.802 1.00 33.76 227 PRO A N 1
ATOM 1606 C CA . PRO A 1 197 ? 12.204 21.319 -4.141 1.00 37.56 227 PRO A CA 1
ATOM 1607 C C . PRO A 1 197 ? 11.436 20.570 -3.054 1.00 38.06 227 PRO A C 1
ATOM 1608 O O . PRO A 1 197 ? 11.997 19.693 -2.397 1.00 29.06 227 PRO A O 1
ATOM 1612 N N . ASN A 1 198 ? 10.156 20.912 -2.888 1.00 41.08 228 ASN A N 1
ATOM 1613 C CA . ASN A 1 198 ? 9.375 20.368 -1.780 1.00 39.08 228 ASN A CA 1
ATOM 1614 C C . ASN A 1 198 ? 9.284 18.848 -1.842 1.00 33.44 228 ASN A C 1
ATOM 1615 O O . ASN A 1 198 ? 9.376 18.174 -0.809 1.00 27.51 228 ASN A O 1
ATOM 1620 N N . ASP A 1 199 ? 9.089 18.286 -3.037 1.00 30.77 229 ASP A N 1
ATOM 1621 C CA . ASP A 1 199 ? 8.861 16.846 -3.121 1.00 30.05 229 ASP A CA 1
ATOM 1622 C C . ASP A 1 199 ? 10.105 16.061 -2.720 1.00 34.55 229 ASP A C 1
ATOM 1623 O O . ASP A 1 199 ? 9.997 15.001 -2.092 1.00 33.74 229 ASP A O 1
ATOM 1628 N N . PHE A 1 200 ? 11.294 16.565 -3.057 1.00 33.80 230 PHE A N 1
ATOM 1629 C CA . PHE A 1 200 ? 12.514 15.872 -2.655 1.00 31.65 230 PHE A CA 1
ATOM 1630 C C . PHE A 1 200 ? 12.732 15.964 -1.150 1.00 30.90 230 PHE A C 1
ATOM 1631 O O . PHE A 1 200 ? 13.055 14.966 -0.497 1.00 35.44 230 PHE A O 1
ATOM 1639 N N . ALA A 1 201 ? 12.564 17.161 -0.582 1.00 32.31 231 ALA A N 1
ATOM 1640 C CA . ALA A 1 201 ? 12.926 17.371 0.816 1.00 32.96 231 ALA A CA 1
ATOM 1641 C C . ALA A 1 201 ? 11.946 16.705 1.774 1.00 33.51 231 ALA A C 1
ATOM 1642 O O . ALA A 1 201 ? 12.351 16.248 2.848 1.00 36.72 231 ALA A O 1
ATOM 1644 N N . PHE A 1 202 ? 10.666 16.636 1.411 1.00 32.83 232 PHE A N 1
ATOM 1645 C CA . PHE A 1 202 ? 9.628 16.134 2.303 1.00 31.94 232 PHE A CA 1
ATOM 1646 C C . PHE A 1 202 ? 9.261 14.678 2.052 1.00 28.69 232 PHE A C 1
ATOM 1647 O O . PHE A 1 202 ? 8.419 14.138 2.776 1.00 36.84 232 PHE A O 1
ATOM 1655 N N . GLN A 1 203 ? 9.859 14.032 1.053 1.00 31.92 233 GLN A N 1
ATOM 1656 C CA . GLN A 1 203 ? 9.365 12.736 0.599 1.00 35.25 233 GLN A CA 1
ATOM 1657 C C . GLN A 1 203 ? 9.281 11.736 1.746 1.00 36.12 233 GLN A C 1
ATOM 1658 O O . GLN A 1 203 ? 10.261 11.501 2.459 1.00 35.21 233 GLN A O 1
ATOM 1664 N N . GLY A 1 204 ? 8.095 11.156 1.923 1.00 37.08 234 GLY A N 1
ATOM 1665 C CA . GLY A 1 204 ? 7.898 10.078 2.872 1.00 41.62 234 GLY A CA 1
ATOM 1666 C C . GLY A 1 204 ? 7.622 10.490 4.300 1.00 38.93 234 GLY A C 1
ATOM 1667 O O . GLY A 1 204 ? 7.534 9.615 5.168 1.00 42.90 234 GLY A O 1
ATOM 1668 N N . ASN A 1 205 ? 7.477 11.782 4.577 1.00 34.74 235 ASN A N 1
ATOM 1669 C CA . ASN A 1 205 ? 7.236 12.255 5.935 1.00 40.65 235 ASN A CA 1
ATOM 1670 C C . ASN A 1 205 ? 5.738 12.344 6.199 1.00 41.12 235 ASN A C 1
ATOM 1671 O O . ASN A 1 205 ? 4.998 12.949 5.417 1.00 39.20 235 ASN A O 1
ATOM 1676 N N . ILE A 1 206 ? 5.295 11.744 7.306 1.00 42.10 236 ILE A N 1
ATOM 1677 C CA . ILE A 1 206 ? 3.868 11.743 7.613 1.00 51.00 236 ILE A CA 1
ATOM 1678 C C . ILE A 1 206 ? 3.413 13.100 8.142 1.00 50.28 236 ILE A C 1
ATOM 1679 O O . ILE A 1 206 ? 2.255 13.487 7.943 1.00 63.67 236 ILE A O 1
ATOM 1684 N N . TYR A 1 207 ? 4.295 13.849 8.808 1.00 44.69 237 TYR A N 1
ATOM 1685 C CA . TYR A 1 207 ? 3.955 15.181 9.294 1.00 50.13 237 TYR A CA 1
ATOM 1686 C C . TYR A 1 207 ? 3.920 16.223 8.187 1.00 57.61 237 TYR A C 1
ATOM 1687 O O . TYR A 1 207 ? 3.940 17.424 8.483 1.00 50.73 237 TYR A O 1
ATOM 1696 N N . HIS A 1 208 ? 3.878 15.805 6.924 1.00 49.19 238 HIS A N 1
ATOM 1697 C CA . HIS A 1 208 ? 3.799 16.734 5.802 1.00 51.99 238 HIS A CA 1
ATOM 1698 C C . HIS A 1 208 ? 2.642 16.315 4.906 1.00 49.44 238 HIS A C 1
ATOM 1699 O O . HIS A 1 208 ? 2.737 15.323 4.176 1.00 43.32 238 HIS A O 1
ATOM 1706 N N . LYS A 1 209 ? 1.554 17.051 5.027 1.00 55.67 239 LYS A N 1
ATOM 1707 C CA . LYS A 1 209 ? 0.320 16.738 4.281 1.00 55.67 239 LYS A CA 1
ATOM 1708 C C . LYS A 1 209 ? 0.616 16.729 2.788 1.00 50.78 239 LYS A C 1
ATOM 1709 O O . LYS A 1 209 ? 1.104 17.737 2.325 1.00 51.25 239 LYS A O 1
ATOM 1715 N N . GLY A 1 210 ? 0.346 15.605 2.114 1.00 50.65 240 GLY A N 1
ATOM 1716 C CA . GLY A 1 210 ? 0.489 15.463 0.683 1.00 37.33 240 GLY A CA 1
ATOM 1717 C C . GLY A 1 210 ? 1.838 14.974 0.208 1.00 42.23 240 GLY A C 1
ATOM 1718 O O . GLY A 1 210 ? 2.030 14.832 -1.006 1.00 33.95 240 GLY A O 1
ATOM 1719 N N . PHE A 1 211 ? 2.776 14.705 1.117 1.00 31.15 241 PHE A N 1
ATOM 1720 C CA . PHE A 1 211 ? 4.115 14.268 0.753 1.00 37.87 241 PHE A CA 1
ATOM 1721 C C . PHE A 1 211 ? 4.476 12.896 1.305 1.00 32.11 241 PHE A C 1
ATOM 1722 O O . PHE A 1 211 ? 5.588 12.419 1.051 1.00 39.48 241 PHE A O 1
ATOM 1730 N N . GLU A 1 212 ? 3.575 12.247 2.044 1.00 36.94 242 GLU A N 1
ATOM 1731 C CA . GLU A 1 212 ? 3.913 10.993 2.707 1.00 39.76 242 GLU A CA 1
ATOM 1732 C C . GLU A 1 212 ? 4.118 9.841 1.731 1.00 39.97 242 GLU A C 1
ATOM 1733 O O . GLU A 1 212 ? 4.795 8.867 2.080 1.00 35.84 242 GLU A O 1
ATOM 1739 N N . HIS A 1 213 ? 3.551 9.918 0.529 1.00 32.83 243 HIS A N 1
ATOM 1740 C CA . HIS A 1 213 ? 3.600 8.809 -0.414 1.00 31.60 243 HIS A CA 1
ATOM 1741 C C . HIS A 1 213 ? 4.572 9.035 -1.564 1.00 39.54 243 HIS A C 1
ATOM 1742 O O . HIS A 1 213 ? 4.634 8.201 -2.474 1.00 39.66 243 HIS A O 1
ATOM 1749 N N . LEU A 1 214 ? 5.329 10.128 -1.553 1.00 33.46 244 LEU A N 1
ATOM 1750 C CA . LEU A 1 214 ? 6.427 10.274 -2.497 1.00 32.45 244 LEU A CA 1
ATOM 1751 C C . LEU A 1 214 ? 7.495 9.225 -2.206 1.00 41.51 244 LEU A C 1
ATOM 1752 O O . LEU A 1 214 ? 7.641 8.755 -1.075 1.00 44.48 244 LEU A O 1
ATOM 1757 N N . SER A 1 215 ? 8.248 8.854 -3.240 1.00 37.07 245 SER A N 1
ATOM 1758 C CA . SER A 1 215 ? 9.184 7.746 -3.100 1.00 40.95 245 SER A CA 1
ATOM 1759 C C . SER A 1 215 ? 10.333 7.875 -4.089 1.00 39.45 245 SER A C 1
ATOM 1760 O O . SER A 1 215 ? 10.107 8.015 -5.294 1.00 33.46 245 SER A O 1
ATOM 1763 N N . ASN A 1 216 ? 11.561 7.825 -3.568 1.00 38.98 246 ASN A N 1
ATOM 1764 C CA . ASN A 1 216 ? 12.766 7.660 -4.383 1.00 37.28 246 ASN A CA 1
ATOM 1765 C C . ASN A 1 216 ? 12.986 8.843 -5.326 1.00 42.39 246 ASN A C 1
ATOM 1766 O O . ASN A 1 216 ? 13.274 8.675 -6.513 1.00 41.14 246 ASN A O 1
ATOM 1771 N N . ILE A 1 217 ? 12.864 10.052 -4.785 1.00 40.33 247 ILE A N 1
ATOM 1772 C CA . ILE A 1 217 ? 13.116 11.278 -5.534 1.00 40.80 247 ILE A CA 1
ATOM 1773 C C . ILE A 1 217 ? 14.549 11.715 -5.272 1.00 43.74 247 ILE A C 1
ATOM 1774 O O . ILE A 1 217 ? 14.971 11.828 -4.114 1.00 35.51 247 ILE A O 1
ATOM 1779 N N . THR A 1 218 ? 15.295 11.965 -6.343 1.00 36.61 248 THR A N 1
ATOM 1780 C CA . THR A 1 218 ? 16.720 12.245 -6.256 1.00 38.19 248 THR A CA 1
ATOM 1781 C C . THR A 1 218 ? 17.000 13.736 -6.398 1.00 34.94 248 THR A C 1
ATOM 1782 O O . THR A 1 218 ? 16.238 14.478 -7.021 1.00 41.05 248 THR A O 1
ATOM 1786 N N . TRP A 1 219 ? 18.112 14.163 -5.802 1.00 37.40 249 TRP A N 1
ATOM 1787 C CA . TRP A 1 219 ? 18.683 15.492 -6.015 1.00 35.37 249 TRP A CA 1
ATOM 1788 C C . TRP A 1 219 ? 20.171 15.281 -6.274 1.00 52.32 249 TRP A C 1
ATOM 1789 O O . TRP A 1 219 ? 20.940 15.028 -5.341 1.00 40.70 249 TRP A O 1
ATOM 1800 N N . GLU A 1 220 ? 20.572 15.373 -7.540 1.00 51.63 250 GLU A N 1
ATOM 1801 C CA . GLU A 1 220 ? 21.925 15.039 -7.959 1.00 56.07 250 GLU A CA 1
ATOM 1802 C C . GLU A 1 220 ? 22.823 16.262 -8.099 1.00 55.07 250 GLU A C 1
ATOM 1803 O O . GLU A 1 220 ? 23.963 16.131 -8.556 1.00 60.19 250 GLU A O 1
ATOM 1809 N N . GLY A 1 221 ? 22.342 17.440 -7.715 1.00 46.38 251 GLY A N 1
ATOM 1810 C CA . GLY A 1 221 ? 23.162 18.636 -7.818 1.00 48.55 251 GLY A CA 1
ATOM 1811 C C . GLY A 1 221 ? 23.546 18.991 -9.237 1.00 57.64 251 GLY A C 1
ATOM 1812 O O . GLY A 1 221 ? 24.678 19.426 -9.483 1.00 55.50 251 GLY A O 1
ATOM 1813 N N . THR A 1 222 ? 22.625 18.812 -10.184 1.00 46.72 252 THR A N 1
ATOM 1814 C CA . THR A 1 222 ? 22.881 19.177 -11.571 1.00 47.34 252 THR A CA 1
ATOM 1815 C C . THR A 1 222 ? 23.107 20.678 -11.689 1.00 50.54 252 THR A C 1
ATOM 1816 O O . THR A 1 222 ? 22.988 21.409 -10.701 1.00 48.12 252 THR A O 1
ATOM 1820 N N . ASN A 1 223 ? 23.429 21.150 -12.895 1.00 54.99 253 ASN A N 1
ATOM 1821 C CA . ASN A 1 223 ? 23.715 22.569 -13.072 1.00 57.70 253 ASN A CA 1
ATOM 1822 C C . ASN A 1 223 ? 22.461 23.416 -12.897 1.00 44.73 253 ASN A C 1
ATOM 1823 O O . ASN A 1 223 ? 22.516 24.500 -12.304 1.00 52.27 253 ASN A O 1
ATOM 1828 N N . GLU A 1 224 ? 21.319 22.944 -13.403 1.00 51.04 254 GLU A N 1
ATOM 1829 C CA . GLU A 1 224 ? 20.080 23.684 -13.194 1.00 53.54 254 GLU A CA 1
ATOM 1830 C C . GLU A 1 224 ? 19.602 23.575 -11.753 1.00 49.43 254 GLU A C 1
ATOM 1831 O O . GLU A 1 224 ? 19.009 24.522 -11.225 1.00 49.41 254 GLU A O 1
ATOM 1837 N N . GLN A 1 225 ? 19.848 22.436 -11.101 1.00 52.26 255 GLN A N 1
ATOM 1838 C CA . GLN A 1 225 ? 19.523 22.318 -9.684 1.00 42.47 255 GLN A CA 1
ATOM 1839 C C . GLN A 1 225 ? 20.362 23.278 -8.852 1.00 48.01 255 GLN A C 1
ATOM 1840 O O . GLN A 1 225 ? 19.844 23.949 -7.951 1.00 46.25 255 GLN A O 1
ATOM 1846 N N . MET A 1 226 ? 21.663 23.362 -9.142 1.00 45.87 256 MET A N 1
ATOM 1847 C CA . MET A 1 226 ? 22.519 24.302 -8.428 1.00 43.37 256 MET A CA 1
ATOM 1848 C C . MET A 1 226 ? 22.187 25.741 -8.800 1.00 46.71 256 MET A C 1
ATOM 1849 O O . MET A 1 226 ? 22.239 26.636 -7.948 1.00 38.64 256 MET A O 1
ATOM 1854 N N . ASP A 1 227 ? 21.846 25.985 -10.068 1.00 47.48 257 ASP A N 1
ATOM 1855 C CA . ASP A 1 227 ? 21.468 27.332 -10.483 1.00 51.36 257 ASP A CA 1
ATOM 1856 C C . ASP A 1 227 ? 20.197 27.789 -9.778 1.00 42.00 257 ASP A C 1
ATOM 1857 O O . ASP A 1 227 ? 20.099 28.943 -9.344 1.00 40.00 257 ASP A O 1
ATOM 1862 N N . TYR A 1 228 ? 19.249 26.882 -9.634 1.00 44.24 258 TYR A N 1
ATOM 1863 C CA . TYR A 1 228 ? 17.981 27.237 -8.972 1.00 37.08 258 TYR A CA 1
ATOM 1864 C C . TYR A 1 228 ? 18.271 27.635 -7.527 1.00 36.87 258 TYR A C 1
ATOM 1865 O O . TYR A 1 228 ? 17.876 28.694 -7.131 1.00 45.25 258 TYR A O 1
ATOM 1874 N N . LEU A 1 229 ? 18.981 26.789 -6.791 1.00 40.60 259 LEU A N 1
ATOM 1875 C CA . LEU A 1 229 ? 19.270 27.063 -5.387 1.00 41.07 259 LEU A CA 1
ATOM 1876 C C . LEU A 1 229 ? 19.944 28.417 -5.207 1.00 41.33 259 LEU A C 1
ATOM 1877 O O . LEU A 1 229 ? 19.597 29.176 -4.294 1.00 41.65 259 LEU A O 1
ATOM 1882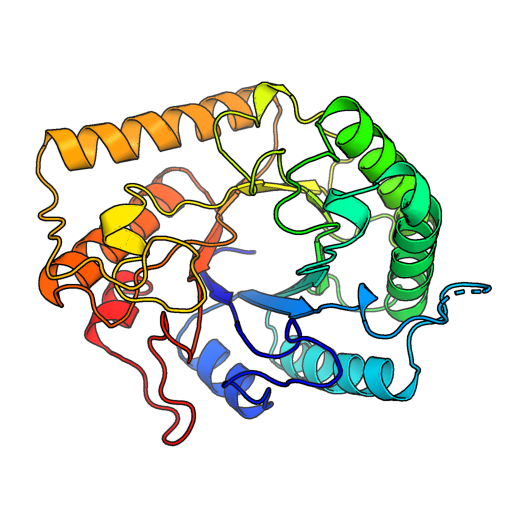 N N . LYS A 1 230 ? 20.905 28.719 -6.083 1.00 42.14 260 LYS A N 1
ATOM 1883 C CA . LYS A 1 230 ? 21.692 29.972 -6.004 1.00 43.31 260 LYS A CA 1
ATOM 1884 C C . LYS A 1 230 ? 20.816 31.172 -6.322 1.00 41.76 260 LYS A C 1
ATOM 1885 O O . LYS A 1 230 ? 21.007 32.200 -5.728 1.00 45.42 260 LYS A O 1
ATOM 1891 N N . LYS A 1 231 ? 19.936 31.042 -7.300 1.00 45.09 261 LYS A N 1
ATOM 1892 C CA . LYS A 1 231 ? 19.043 32.141 -7.654 1.00 45.68 261 LYS A CA 1
ATOM 1893 C C . LYS A 1 231 ? 18.095 32.465 -6.506 1.00 48.90 261 LYS A C 1
ATOM 1894 O O . LYS A 1 231 ? 17.856 33.639 -6.202 1.00 41.44 261 LYS A O 1
ATOM 1900 N N . ARG A 1 232 ? 17.547 31.435 -5.857 1.00 44.22 262 ARG A N 1
ATOM 1901 C CA . ARG A 1 232 ? 16.674 31.663 -4.710 1.00 39.83 262 ARG A CA 1
ATOM 1902 C C . ARG A 1 232 ? 17.412 32.389 -3.593 1.00 42.53 262 ARG A C 1
ATOM 1903 O O . ARG A 1 232 ? 16.879 33.332 -2.997 1.00 39.34 262 ARG A O 1
ATOM 1911 N N . PHE A 1 233 ? 18.641 31.964 -3.295 1.00 43.88 263 PHE A N 1
ATOM 1912 C CA . PHE A 1 233 ? 19.406 32.622 -2.242 1.00 46.16 263 PHE A CA 1
ATOM 1913 C C . PHE A 1 233 ? 19.843 34.019 -2.661 1.00 48.52 263 PHE A C 1
ATOM 1914 O O . PHE A 1 233 ? 20.047 34.886 -1.803 1.00 44.34 263 PHE A O 1
ATOM 1922 N N . ASP A 1 234 ? 19.991 34.259 -3.966 1.00 48.68 264 ASP A N 1
ATOM 1923 C CA . ASP A 1 234 ? 20.210 35.619 -4.446 1.00 49.85 264 ASP A CA 1
ATOM 1924 C C . ASP A 1 234 ? 19.068 36.531 -4.016 1.00 52.41 264 ASP A C 1
ATOM 1925 O O . ASP A 1 234 ? 19.292 37.652 -3.545 1.00 49.82 264 ASP A O 1
ATOM 1930 N N . THR A 1 235 ? 17.828 36.058 -4.172 1.00 46.09 265 THR A N 1
ATOM 1931 C CA . THR A 1 235 ? 16.671 36.869 -3.811 1.00 39.74 265 THR A CA 1
ATOM 1932 C C . THR A 1 235 ? 16.732 37.305 -2.352 1.00 46.80 265 THR A C 1
ATOM 1933 O O . THR A 1 235 ? 16.460 38.468 -2.032 1.00 44.27 265 THR A O 1
ATOM 1937 N N . VAL A 1 236 ? 17.089 36.387 -1.452 1.00 46.91 266 VAL A N 1
ATOM 1938 C CA . VAL A 1 236 ? 17.132 36.726 -0.033 1.00 42.89 266 VAL A CA 1
ATOM 1939 C C . VAL A 1 236 ? 18.287 37.676 0.257 1.00 40.62 266 VAL A C 1
ATOM 1940 O O . VAL A 1 236 ? 18.135 38.646 1.009 1.00 45.18 266 VAL A O 1
ATOM 1944 N N . GLU A 1 237 ? 19.457 37.418 -0.331 1.00 47.14 267 GLU A N 1
ATOM 1945 C CA . GLU A 1 237 ? 20.605 38.287 -0.093 1.00 50.12 267 GLU A CA 1
ATOM 1946 C C . GLU A 1 237 ? 20.327 39.703 -0.583 1.00 49.89 267 GLU A C 1
ATOM 1947 O O . GLU A 1 237 ? 20.564 40.680 0.137 1.00 48.44 267 GLU A O 1
ATOM 1953 N N . ASN A 1 238 ? 19.823 39.833 -1.812 1.00 48.35 268 ASN A N 1
ATOM 1954 C CA . ASN A 1 238 ? 19.480 41.152 -2.335 1.00 48.74 268 ASN A CA 1
ATOM 1955 C C . ASN A 1 238 ? 18.507 41.869 -1.408 1.00 55.46 268 ASN A C 1
ATOM 1956 O O . ASN A 1 238 ? 18.698 43.044 -1.075 1.00 61.91 268 ASN A O 1
ATOM 1961 N N . TRP A 1 239 ? 17.453 41.171 -0.976 1.00 46.81 269 TRP A N 1
ATOM 1962 C CA . TRP A 1 239 ? 16.514 41.768 -0.033 1.00 45.87 269 TRP A CA 1
ATOM 1963 C C . TRP A 1 239 ? 17.207 42.140 1.271 1.00 47.90 269 TRP A C 1
ATOM 1964 O O . TRP A 1 239 ? 16.949 43.208 1.839 1.00 51.61 269 TRP A O 1
ATOM 1975 N N . ALA A 1 240 ? 18.093 41.270 1.762 1.00 39.89 270 ALA A N 1
ATOM 1976 C CA . ALA A 1 240 ? 18.809 41.565 2.999 1.00 50.79 270 ALA A CA 1
ATOM 1977 C C . ALA A 1 240 ? 19.770 42.733 2.817 1.00 49.39 270 ALA A C 1
ATOM 1978 O O . ALA A 1 240 ? 19.922 43.564 3.720 1.00 51.17 270 ALA A O 1
ATOM 1980 N N . ASN A 1 241 ? 20.428 42.813 1.658 1.00 44.44 271 ASN A N 1
ATOM 1981 C CA . ASN A 1 241 ? 21.336 43.927 1.402 1.00 53.38 271 ASN A CA 1
ATOM 1982 C C . ASN A 1 241 ? 20.599 45.259 1.442 1.00 60.09 271 ASN A C 1
ATOM 1983 O O . ASN A 1 241 ? 21.081 46.228 2.040 1.00 62.97 271 ASN A O 1
ATOM 1988 N N . LYS A 1 242 ? 19.423 45.326 0.814 1.00 54.46 272 LYS A N 1
ATOM 1989 C CA . LYS A 1 242 ? 18.708 46.594 0.719 1.00 56.64 272 LYS A CA 1
ATOM 1990 C C . LYS A 1 242 ? 18.144 47.034 2.064 1.00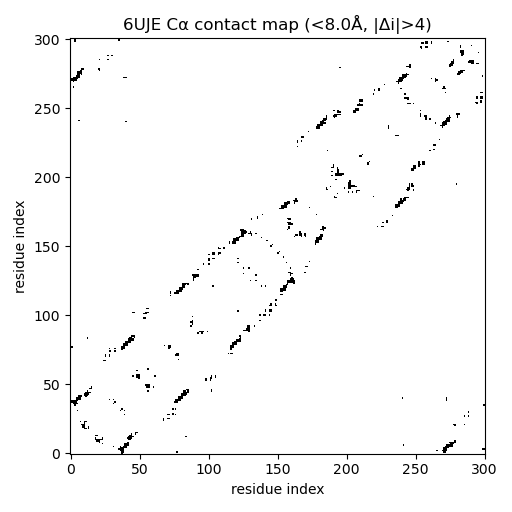 53.39 272 LYS A C 1
ATOM 1991 O O . LYS A 1 242 ? 18.061 48.238 2.333 1.00 62.28 272 LYS A O 1
ATOM 1997 N N . ASN A 1 243 ? 17.757 46.089 2.917 1.00 50.51 273 ASN A N 1
ATOM 1998 C CA . ASN A 1 243 ? 17.114 46.404 4.186 1.00 48.76 273 ASN A CA 1
ATOM 1999 C C . ASN A 1 243 ? 18.067 46.379 5.373 1.00 54.93 273 ASN A C 1
ATOM 2000 O O . ASN A 1 243 ? 17.653 46.716 6.486 1.00 59.26 273 ASN A O 1
ATOM 2005 N N . ASN A 1 244 ? 19.326 45.987 5.173 1.00 52.30 274 ASN A N 1
ATOM 2006 C CA . ASN A 1 244 ? 20.335 46.002 6.232 1.00 56.36 274 ASN A CA 1
ATOM 2007 C C . ASN A 1 244 ? 19.885 45.153 7.425 1.00 61.32 274 ASN A C 1
ATOM 2008 O O . ASN A 1 244 ? 19.533 45.658 8.493 1.00 55.30 274 ASN A O 1
ATOM 2013 N N . VAL A 1 245 ? 19.911 43.837 7.218 1.00 57.15 275 VAL A N 1
ATOM 2014 C CA . VAL A 1 245 ? 19.521 42.899 8.263 1.00 47.40 275 VAL A CA 1
ATOM 2015 C C . VAL A 1 245 ? 20.250 41.583 8.048 1.00 42.56 275 VAL A C 1
ATOM 2016 O O . VAL A 1 245 ? 20.514 41.173 6.914 1.00 49.42 275 VAL A O 1
ATOM 2020 N N . LYS A 1 246 ? 20.580 40.920 9.153 1.00 38.52 276 LYS A N 1
ATOM 2021 C CA . LYS A 1 246 ? 21.143 39.582 9.095 1.00 35.69 276 LYS A CA 1
ATOM 2022 C C . LYS A 1 246 ? 20.039 38.560 8.854 1.00 37.35 276 LYS A C 1
ATOM 2023 O O . LYS A 1 246 ? 18.893 38.739 9.277 1.00 37.02 276 LYS A O 1
ATOM 2029 N N . ILE A 1 247 ? 20.394 37.479 8.167 1.00 41.22 277 ILE A N 1
ATOM 2030 C CA . ILE A 1 247 ? 19.438 36.465 7.745 1.00 40.14 277 ILE A CA 1
ATOM 2031 C C . ILE A 1 247 ? 19.754 35.157 8.456 1.00 39.71 277 ILE A C 1
ATOM 2032 O O . ILE A 1 247 ? 20.920 34.765 8.573 1.00 39.94 277 ILE A O 1
ATOM 2037 N N . PHE A 1 248 ? 18.706 34.486 8.926 1.00 38.91 278 PHE A N 1
ATOM 2038 C CA . PHE A 1 248 ? 18.810 33.221 9.646 1.00 31.78 278 PHE A CA 1
ATOM 2039 C C . PHE A 1 248 ? 17.982 32.186 8.895 1.00 37.23 278 PHE A C 1
ATOM 2040 O O . PHE A 1 248 ? 16.750 32.274 8.867 1.00 35.72 278 PHE A O 1
ATOM 2048 N N . LEU A 1 249 ? 18.656 31.224 8.265 1.00 31.55 279 LEU A N 1
ATOM 2049 C CA . LEU A 1 249 ? 17.971 30.102 7.621 1.00 35.47 279 LEU A CA 1
ATOM 2050 C C . LEU A 1 249 ? 17.558 29.133 8.726 1.00 34.57 279 LEU A C 1
ATOM 2051 O O . LEU A 1 249 ? 18.241 28.153 9.036 1.00 32.55 279 LEU A O 1
ATOM 2056 N N . GLY A 1 250 ? 16.408 29.430 9.336 1.00 29.50 280 GLY A N 1
ATOM 2057 C CA . GLY A 1 250 ? 15.994 28.747 10.550 1.00 28.11 280 GLY A CA 1
ATOM 2058 C C . GLY A 1 250 ? 15.645 27.286 10.370 1.00 29.30 280 GLY A C 1
ATOM 2059 O O . GLY A 1 250 ? 15.692 26.527 11.344 1.00 34.65 280 GLY A O 1
ATOM 2060 N N . GLU A 1 251 ? 15.287 26.873 9.156 1.00 29.41 281 GLU A N 1
ATOM 2061 C CA . GLU A 1 251 ? 14.918 25.486 8.911 1.00 25.75 281 GLU A CA 1
ATOM 2062 C C . GLU A 1 251 ? 15.338 25.083 7.507 1.00 29.74 281 GLU A C 1
ATOM 2063 O O . GLU A 1 251 ? 15.021 25.777 6.536 1.00 36.87 281 GLU A O 1
ATOM 2069 N N . PHE A 1 252 ? 16.052 23.966 7.414 1.00 29.58 282 PHE A N 1
ATOM 2070 C CA . PHE A 1 252 ? 16.293 23.284 6.152 1.00 29.92 282 PHE A CA 1
ATOM 2071 C C . PHE A 1 252 ? 16.701 21.858 6.482 1.00 29.12 282 PHE A C 1
ATOM 2072 O O . PHE A 1 252 ? 17.382 21.622 7.482 1.00 32.66 282 PHE A O 1
ATOM 2080 N N . GLY A 1 253 ? 16.263 20.915 5.659 1.00 27.58 283 GLY A N 1
ATOM 2081 C CA . GLY A 1 253 ? 16.556 19.521 5.926 1.00 25.74 283 GLY A CA 1
ATOM 2082 C C . GLY A 1 253 ? 15.847 18.621 4.944 1.00 32.56 283 GLY A C 1
ATOM 2083 O O . GLY A 1 253 ? 15.035 19.060 4.123 1.00 34.59 283 GLY A O 1
ATOM 2084 N N . VAL A 1 254 ? 16.167 17.335 5.052 1.00 35.16 284 VAL A N 1
ATOM 2085 C CA . VAL A 1 254 ? 15.654 16.311 4.150 1.00 31.29 284 VAL A CA 1
ATOM 2086 C C . VAL A 1 254 ? 15.265 15.090 4.971 1.00 38.41 284 VAL A C 1
ATOM 2087 O O . VAL A 1 254 ? 15.979 14.701 5.901 1.00 34.67 284 VAL A O 1
ATOM 2091 N N . THR A 1 255 ? 14.131 14.487 4.623 1.00 34.25 285 THR A N 1
ATOM 2092 C CA . THR A 1 255 ? 13.647 13.319 5.342 1.00 37.37 285 THR A CA 1
ATOM 2093 C C . THR A 1 255 ? 14.646 12.170 5.249 1.00 44.21 285 THR A C 1
ATOM 2094 O O . THR A 1 255 ? 15.463 12.089 4.328 1.00 39.75 285 THR A O 1
ATOM 2098 N N . LYS A 1 256 ? 14.564 11.264 6.225 1.00 38.93 286 LYS A N 1
ATOM 2099 C CA . LYS A 1 256 ? 15.402 10.072 6.202 1.00 43.79 286 LYS A CA 1
ATOM 2100 C C . LYS A 1 256 ? 15.032 9.131 5.062 1.00 41.61 286 LYS A C 1
ATOM 2101 O O . LYS A 1 256 ? 15.860 8.305 4.664 1.00 42.97 286 LYS A O 1
ATOM 2119 N N . GLU A 1 257 ? 13.811 9.235 4.532 1.00 39.90 287 GLU A N 1
ATOM 2120 C CA . GLU A 1 257 ? 13.366 8.349 3.463 1.00 41.70 287 GLU A CA 1
ATOM 2121 C C . GLU A 1 257 ? 14.007 8.668 2.119 1.00 46.61 287 GLU A C 1
ATOM 2122 O O . GLU A 1 257 ? 13.871 7.869 1.186 1.00 41.67 287 GLU A O 1
ATOM 2128 N N . ALA A 1 258 ? 14.694 9.798 1.995 1.00 32.74 288 ALA A N 1
ATOM 2129 C CA . ALA A 1 258 ? 15.283 10.194 0.727 1.00 44.73 288 ALA A CA 1
ATOM 2130 C C . ALA A 1 258 ? 16.527 9.366 0.420 1.00 41.26 288 ALA A C 1
ATOM 2131 O O . ALA A 1 258 ? 17.167 8.825 1.325 1.00 42.48 288 ALA A O 1
ATOM 2137 N N . PRO A 1 259 ? 16.884 9.243 -0.859 1.00 43.64 289 PRO A N 1
ATOM 2138 C CA . PRO A 1 259 ? 18.120 8.529 -1.212 1.00 43.76 289 PRO A CA 1
ATOM 2139 C C . PRO A 1 259 ? 19.327 9.129 -0.503 1.00 43.35 289 PRO A C 1
ATOM 2140 O O . PRO A 1 259 ? 19.518 10.347 -0.488 1.00 44.56 289 PRO A O 1
ATOM 2151 N N . GLU A 1 260 ? 20.147 8.252 0.083 1.00 47.03 290 GLU A N 1
ATOM 2152 C CA . GLU A 1 260 ? 21.259 8.687 0.922 1.00 44.75 290 GLU A CA 1
ATOM 2153 C C . GLU A 1 260 ? 22.105 9.751 0.232 1.00 44.11 290 GLU A C 1
ATOM 2154 O O . GLU A 1 260 ? 22.313 10.847 0.766 1.00 40.78 290 GLU A O 1
ATOM 2166 N N . THR A 1 261 ? 22.614 9.435 -0.960 1.00 42.11 291 THR A N 1
ATOM 2167 C CA . THR A 1 261 ? 23.554 10.328 -1.629 1.00 44.27 291 THR A CA 1
ATOM 2168 C C . THR A 1 261 ? 22.932 11.697 -1.878 1.00 43.55 291 THR A C 1
ATOM 2169 O O . THR A 1 261 ? 23.563 12.732 -1.633 1.00 42.45 291 THR A O 1
ATOM 2180 N N . SER A 1 262 ? 21.692 11.723 -2.370 1.00 38.48 292 SER A N 1
ATOM 2181 C CA . SER A 1 262 ? 21.033 12.994 -2.648 1.00 40.43 292 SER A CA 1
ATOM 2182 C C . SER A 1 262 ? 20.825 13.792 -1.366 1.00 38.97 292 SER A C 1
ATOM 2183 O O . SER A 1 262 ? 21.108 14.995 -1.316 1.00 39.39 292 SER A O 1
ATOM 2191 N N . ARG A 1 263 ? 20.330 13.133 -0.316 1.00 37.08 293 ARG A N 1
ATOM 2192 C CA . ARG A 1 263 ? 20.109 13.807 0.960 1.00 38.42 293 ARG A CA 1
ATOM 2193 C C . ARG A 1 263 ? 21.364 14.537 1.419 1.00 36.71 293 ARG A C 1
ATOM 2194 O O . ARG A 1 263 ? 21.317 15.720 1.774 1.00 38.89 293 ARG A O 1
ATOM 2215 N N . ARG A 1 264 ? 22.505 13.844 1.410 1.00 44.18 294 ARG A N 1
ATOM 2216 C CA . ARG A 1 264 ? 23.753 14.471 1.830 1.00 39.07 294 ARG A CA 1
ATOM 2217 C C . ARG A 1 264 ? 24.141 15.608 0.894 1.00 40.77 294 ARG A C 1
ATOM 2218 O O . ARG A 1 264 ? 24.552 16.683 1.348 1.00 37.08 294 ARG A O 1
ATOM 2239 N N . ALA A 1 265 ? 24.019 15.392 -0.418 1.00 43.94 295 ALA A N 1
ATOM 2240 C CA . ALA A 1 265 ? 24.412 16.421 -1.376 1.00 37.67 295 ALA A CA 1
ATOM 2241 C C . ALA A 1 265 ? 23.534 17.660 -1.247 1.00 35.44 295 ALA A C 1
ATOM 2242 O O . ALA A 1 265 ? 24.036 18.790 -1.288 1.00 39.67 295 ALA A O 1
ATOM 2249 N N . TRP A 1 266 ? 22.223 17.470 -1.094 1.00 37.42 296 TRP A N 1
ATOM 2250 C CA . TRP A 1 266 ? 21.325 18.607 -0.921 1.00 34.09 296 TRP A CA 1
ATOM 2251 C C . TRP A 1 266 ? 21.666 19.385 0.345 1.00 34.50 296 TRP A C 1
ATOM 2252 O O . TRP A 1 266 ? 21.801 20.614 0.317 1.00 32.55 296 TRP A O 1
ATOM 2263 N N . VAL A 1 267 ? 21.814 18.681 1.469 1.00 33.04 297 VAL A N 1
ATOM 2264 C CA . VAL A 1 267 ? 22.114 19.351 2.732 1.00 34.05 297 VAL A CA 1
ATOM 2265 C C . VAL A 1 267 ? 23.464 20.052 2.655 1.00 40.96 297 VAL A C 1
ATOM 2266 O O . VAL A 1 267 ? 23.629 21.174 3.151 1.00 31.79 297 VAL A O 1
ATOM 2270 N N . LYS A 1 268 ? 24.450 19.402 2.035 1.00 39.60 298 LYS A N 1
ATOM 2271 C CA . LYS A 1 268 ? 25.755 20.027 1.850 1.00 42.55 298 LYS A CA 1
ATOM 2272 C C . LYS A 1 268 ? 25.635 21.317 1.048 1.00 41.23 298 LYS A C 1
ATOM 2273 O O . LYS A 1 268 ? 26.158 22.364 1.448 1.00 35.39 298 LYS A O 1
ATOM 2279 N N . ALA A 1 269 ? 24.932 21.262 -0.086 1.00 34.72 299 ALA A N 1
ATOM 2280 C CA . ALA A 1 269 ? 24.836 22.428 -0.958 1.00 40.20 299 ALA A CA 1
ATOM 2281 C C . ALA A 1 269 ? 24.075 23.569 -0.292 1.00 38.53 299 ALA A C 1
ATOM 2282 O O . ALA A 1 269 ? 24.479 24.733 -0.396 1.00 38.26 299 ALA A O 1
ATOM 2284 N N . VAL A 1 270 ? 22.970 23.260 0.389 1.00 36.75 300 VAL A N 1
ATOM 2285 C CA . VAL A 1 270 ? 22.179 24.310 1.027 1.00 33.74 300 VAL A CA 1
ATOM 2286 C C . VAL A 1 270 ? 22.976 24.972 2.144 1.00 33.13 300 VAL A C 1
ATOM 2287 O O . VAL A 1 270 ? 23.023 26.204 2.250 1.00 33.10 300 VAL A O 1
ATOM 2291 N N . ARG A 1 271 ? 23.613 24.167 2.997 1.00 33.98 301 ARG A N 1
ATOM 2292 C CA . ARG A 1 271 ? 24.446 24.728 4.056 1.00 38.36 301 ARG A CA 1
ATOM 2293 C C . ARG A 1 271 ? 25.539 25.616 3.473 1.00 44.25 301 ARG A C 1
ATOM 2294 O O . ARG A 1 271 ? 25.782 26.726 3.961 1.00 34.71 301 ARG A O 1
ATOM 2302 N N . GLU A 1 272 ? 26.203 25.144 2.415 1.00 36.14 302 GLU A N 1
ATOM 2303 C CA . GLU A 1 272 ? 27.283 25.920 1.815 1.00 36.20 302 GLU A CA 1
ATOM 2304 C C . GLU A 1 272 ? 26.773 27.243 1.258 1.00 48.07 302 GLU A C 1
ATOM 2305 O O . GLU A 1 272 ? 27.423 28.283 1.417 1.00 40.66 302 GLU A O 1
ATOM 2311 N N . GLU A 1 273 ? 25.610 27.229 0.601 1.00 38.57 303 GLU A N 1
ATOM 2312 C CA . GLU A 1 273 ? 25.054 28.471 0.073 1.00 36.04 303 GLU A CA 1
ATOM 2313 C C . GLU A 1 273 ? 24.738 29.453 1.192 1.00 34.65 303 GLU A C 1
ATOM 2314 O O . GLU A 1 273 ? 24.958 30.662 1.050 1.00 39.34 303 GLU A O 1
ATOM 2320 N N . ALA A 1 274 ? 24.217 28.954 2.314 1.00 35.68 304 ALA A N 1
ATOM 2321 C CA . ALA A 1 274 ? 23.898 29.832 3.435 1.00 36.00 304 ALA A CA 1
ATOM 2322 C C . ALA A 1 274 ? 25.154 30.505 3.975 1.00 38.39 304 ALA A C 1
ATOM 2323 O O . ALA A 1 274 ? 25.173 31.720 4.206 1.00 36.23 304 ALA A O 1
ATOM 2325 N N . GLU A 1 275 ? 26.217 29.728 4.183 1.00 36.12 305 GLU A N 1
ATOM 2326 C CA . GLU A 1 275 ? 27.451 30.297 4.714 1.00 41.22 305 GLU A CA 1
ATOM 2327 C C . GLU A 1 275 ? 28.120 31.215 3.697 1.00 43.15 305 GLU A C 1
ATOM 2328 O O . GLU A 1 275 ? 28.672 32.258 4.064 1.00 45.50 305 GLU A O 1
ATOM 2334 N N . LYS A 1 276 ? 28.068 30.852 2.412 1.00 39.84 306 LYS A N 1
ATOM 2335 C CA . LYS A 1 276 ? 28.695 31.680 1.387 1.00 46.45 306 LYS A CA 1
ATOM 2336 C C . LYS A 1 276 ? 28.119 33.090 1.366 1.00 49.65 306 LYS A C 1
ATOM 2337 O O . LYS A 1 276 ? 28.810 34.036 0.972 1.00 46.65 306 LYS A O 1
ATOM 2343 N N . ARG A 1 277 ? 26.862 33.253 1.778 1.00 50.02 307 ARG A N 1
ATOM 2344 C CA . ARG A 1 277 ? 26.210 34.555 1.794 1.00 38.86 307 ARG A CA 1
ATOM 2345 C C . ARG A 1 277 ? 26.066 35.120 3.201 1.00 35.96 307 ARG A C 1
ATOM 2346 O O . ARG A 1 277 ? 25.338 36.099 3.397 1.00 44.22 307 ARG A O 1
ATOM 2354 N N . ASN A 1 278 ? 26.749 34.532 4.183 1.00 43.36 308 ASN A N 1
ATOM 2355 C CA . ASN A 1 278 ? 26.740 35.025 5.560 1.00 46.88 308 ASN A CA 1
ATOM 2356 C C . ASN A 1 278 ? 25.367 34.854 6.209 1.00 45.07 308 ASN A C 1
ATOM 2357 O O . ASN A 1 278 ? 24.933 35.688 7.005 1.00 48.13 308 ASN A O 1
ATOM 2362 N N . PHE A 1 279 ? 24.677 33.770 5.864 1.00 45.85 309 PHE A N 1
ATOM 2363 C CA . PHE A 1 279 ? 23.446 33.390 6.542 1.00 41.47 309 PHE A CA 1
ATOM 2364 C C . PHE A 1 279 ? 23.779 32.456 7.697 1.00 32.40 309 PHE A C 1
ATOM 2365 O O . PHE A 1 279 ? 24.499 31.470 7.513 1.00 35.09 309 PHE A O 1
ATOM 2373 N N . SER A 1 280 ? 23.261 32.764 8.881 1.00 35.47 310 SER A N 1
ATOM 2374 C CA . SER A 1 280 ? 23.220 31.748 9.919 1.00 38.20 310 SER A CA 1
ATOM 2375 C C . SER A 1 280 ? 22.168 30.706 9.553 1.00 40.70 310 SER A C 1
ATOM 2376 O O . SER A 1 280 ? 21.226 30.978 8.804 1.00 40.40 310 SER A O 1
ATOM 2379 N N . TRP A 1 281 ? 22.338 29.494 10.072 1.00 35.24 311 TRP A N 1
ATOM 2380 C CA . TRP A 1 281 ? 21.454 28.411 9.670 1.00 36.57 311 TRP A CA 1
ATOM 2381 C C . TRP A 1 281 ? 21.211 27.469 10.838 1.00 38.29 311 TRP A C 1
ATOM 2382 O O . TRP A 1 281 ? 21.995 27.402 11.788 1.00 36.52 311 TRP A O 1
ATOM 2393 N N . ALA A 1 282 ? 20.099 26.743 10.751 1.00 36.42 312 ALA A N 1
ATOM 2394 C CA . ALA A 1 282 ? 19.741 25.719 11.725 1.00 33.12 312 ALA A CA 1
ATOM 2395 C C . ALA A 1 282 ? 19.138 24.545 10.973 1.00 35.17 312 ALA A C 1
ATOM 2396 O O . ALA A 1 282 ? 18.105 24.694 10.313 1.00 32.27 312 ALA A O 1
ATOM 2398 N N . TYR A 1 283 ? 19.815 23.409 11.055 1.00 31.69 313 TYR A N 1
ATOM 2399 C CA . TYR A 1 283 ? 19.366 22.197 10.346 1.00 32.44 313 TYR A CA 1
ATOM 2400 C C . TYR A 1 283 ? 18.006 21.784 10.884 1.00 35.90 313 TYR A C 1
ATOM 2401 O O . TYR A 1 283 ? 17.809 21.836 12.091 1.00 33.66 313 TYR A O 1
ATOM 2410 N N . TRP A 1 284 ? 17.105 21.418 9.977 1.00 28.26 314 TRP A N 1
ATOM 2411 C CA . TRP A 1 284 ? 15.792 20.988 10.468 1.00 34.54 314 TRP A CA 1
ATOM 2412 C C . TRP A 1 284 ? 15.827 19.541 10.810 1.00 40.62 314 TRP A C 1
ATOM 2413 O O . TRP A 1 284 ? 15.919 18.703 9.894 1.00 35.88 314 TRP A O 1
ATOM 2424 N N . GLU A 1 285 ? 16.013 19.485 12.118 1.00 30.00 315 GLU A N 1
ATOM 2425 C CA . GLU A 1 285 ? 15.633 18.411 13.015 1.00 30.00 315 GLU A CA 1
ATOM 2426 C C . GLU A 1 285 ? 16.749 17.451 13.423 1.00 30.00 315 GLU A C 1
ATOM 2427 O O . GLU A 1 285 ? 17.421 16.910 12.599 1.00 30.00 315 GLU A O 1
ATOM 2433 N N . LEU A 1 286 ? 16.872 17.297 14.726 1.00 32.74 316 LEU A N 1
ATOM 2434 C CA . LEU A 1 286 ? 17.917 16.497 15.394 1.00 32.20 316 LEU A CA 1
ATOM 2435 C C . LEU A 1 286 ? 17.621 14.999 15.372 1.00 33.28 316 LEU A C 1
ATOM 2436 O O . LEU A 1 286 ? 18.419 14.286 14.835 1.00 36.97 316 LEU A O 1
ATOM 2441 N N . ALA A 1 287 ? 16.485 14.565 15.888 1.00 31.63 317 ALA A N 1
ATOM 2442 C CA . ALA A 1 287 ? 16.317 13.107 16.059 1.00 42.18 317 ALA A CA 1
ATOM 2443 C C . ALA A 1 287 ? 14.982 12.547 15.574 1.00 40.71 317 ALA A C 1
ATOM 2444 O O . ALA A 1 287 ? 14.649 11.490 16.026 1.00 41.90 317 ALA A O 1
ATOM 2446 N N . SER A 1 288 ? 14.291 13.218 14.673 1.00 38.42 318 SER A N 1
ATOM 2447 C CA . SER A 1 288 ? 12.975 12.785 14.233 1.00 34.89 318 SER A CA 1
ATOM 2448 C C . SER A 1 288 ? 13.054 12.289 12.785 1.00 37.13 318 SER A C 1
ATOM 2449 O O . SER A 1 288 ? 14.101 11.765 12.365 1.00 34.00 318 SER A O 1
ATOM 2452 N N . GLY A 1 289 ? 11.962 12.444 12.032 1.00 35.56 319 GLY A N 1
ATOM 2453 C CA . GLY A 1 289 ? 11.916 11.968 10.660 1.00 36.83 319 GLY A CA 1
ATOM 2454 C C . GLY A 1 289 ? 12.921 12.631 9.741 1.00 34.45 319 GLY A C 1
ATOM 2455 O O . GLY A 1 289 ? 13.252 12.069 8.691 1.00 36.41 319 GLY A O 1
ATOM 2456 N N . PHE A 1 290 ? 13.400 13.819 10.102 1.00 32.64 320 PHE A N 1
ATOM 2457 C CA . PHE A 1 290 ? 14.477 14.492 9.391 1.00 34.40 320 PHE A CA 1
ATOM 2458 C C . PHE A 1 290 ? 15.810 14.368 10.118 1.00 34.61 320 PHE A C 1
ATOM 2459 O O . PHE A 1 290 ? 16.780 15.028 9.733 1.00 30.85 320 PHE A O 1
ATOM 2467 N N . GLY A 1 291 ? 15.881 13.529 11.149 1.00 35.40 321 GLY A N 1
ATOM 2468 C CA . GLY A 1 291 ? 16.983 13.594 12.084 1.00 39.24 321 GLY A CA 1
ATOM 2469 C C . GLY A 1 291 ? 18.290 13.061 11.528 1.00 44.39 321 GLY A C 1
ATOM 2470 O O . GLY A 1 291 ? 18.347 12.362 10.516 1.00 35.92 321 GLY A O 1
ATOM 2471 N N . ILE A 1 292 ? 19.365 13.413 12.233 1.00 29.66 322 ILE A N 1
ATOM 2472 C CA . ILE A 1 292 ? 20.717 12.964 11.924 1.00 37.74 322 ILE A CA 1
ATOM 2473 C C . ILE A 1 292 ? 21.375 12.506 13.219 1.00 38.56 322 ILE A C 1
ATOM 2474 O O . ILE A 1 292 ? 22.602 12.378 13.296 1.00 40.16 322 ILE A O 1
ATOM 2479 N N . TYR A 1 293 ? 20.561 12.261 14.243 1.00 31.00 323 TYR A N 1
ATOM 2480 C CA . TYR A 1 293 ? 21.051 11.986 15.586 1.00 43.57 323 TYR A CA 1
ATOM 2481 C C . TYR A 1 293 ? 20.143 10.956 16.240 1.00 43.54 323 TYR A C 1
ATOM 2482 O O . TYR A 1 293 ? 18.916 11.084 16.187 1.00 40.26 323 TYR A O 1
ATOM 2491 N N . ASN A 1 294 ? 20.748 9.935 16.842 1.00 39.59 324 ASN A N 1
ATOM 2492 C CA . ASN A 1 294 ? 20.012 8.837 17.463 1.00 40.34 324 ASN A CA 1
ATOM 2493 C C . ASN A 1 294 ? 19.801 9.165 18.937 1.00 44.17 324 ASN A C 1
ATOM 2494 O O . ASN A 1 294 ? 20.747 9.126 19.731 1.00 44.51 324 ASN A O 1
ATOM 2499 N N . GLN A 1 295 ? 18.557 9.481 19.305 1.00 45.06 325 GLN A N 1
ATOM 2500 C CA . GLN A 1 295 ? 18.273 9.892 20.675 1.00 49.95 325 GLN A CA 1
ATOM 2501 C C . GLN A 1 295 ? 18.494 8.771 21.684 1.00 52.38 325 GLN A C 1
ATOM 2502 O O . GLN A 1 295 ? 18.709 9.058 22.866 1.00 51.84 325 GLN A O 1
ATOM 2508 N N . ILE A 1 296 ? 18.452 7.510 21.253 1.00 50.60 326 ILE A N 1
ATOM 2509 C CA . ILE A 1 296 ? 18.637 6.410 22.194 1.00 54.76 326 ILE A CA 1
ATOM 2510 C C . ILE A 1 296 ? 20.119 6.147 22.447 1.00 54.50 326 ILE A C 1
ATOM 2511 O O . ILE A 1 296 ? 20.524 5.917 23.591 1.00 55.52 326 ILE A O 1
ATOM 2516 N N . GLU A 1 297 ? 20.945 6.152 21.390 1.00 49.09 327 GLU A N 1
ATOM 2517 C CA . GLU A 1 297 ? 22.385 5.943 21.527 1.00 53.96 327 GLU A CA 1
ATOM 2518 C C . GLU A 1 297 ? 23.145 7.247 21.734 1.00 53.36 327 GLU A C 1
ATOM 2519 O O . GLU A 1 297 ? 24.251 7.224 22.286 1.00 46.80 327 GLU A O 1
ATOM 2525 N N . GLY A 1 298 ? 22.598 8.376 21.285 1.00 42.83 328 GLY A N 1
ATOM 2526 C CA . GLY A 1 298 ? 23.353 9.618 21.276 1.00 44.90 328 GLY A CA 1
ATOM 2527 C C . GLY A 1 298 ? 24.463 9.656 20.246 1.00 46.68 328 GLY A C 1
ATOM 2528 O O . GLY A 1 298 ? 25.506 10.277 20.483 1.00 39.67 328 GLY A O 1
ATOM 2529 N N . THR A 1 299 ? 24.271 8.992 19.111 1.00 39.98 329 THR A N 1
ATOM 2530 C CA . THR A 1 299 ? 25.255 8.944 18.041 1.00 41.66 329 THR A CA 1
ATOM 2531 C C . THR A 1 299 ? 24.754 9.725 16.833 1.00 46.56 329 THR A C 1
ATOM 2532 O O . THR A 1 299 ? 23.548 9.817 16.587 1.00 39.45 329 THR A O 1
ATOM 2536 N N . TRP A 1 300 ? 25.693 10.286 16.078 1.00 41.49 330 TRP A N 1
ATOM 2537 C CA . TRP A 1 300 ? 25.380 11.149 14.949 1.00 43.07 330 TRP A CA 1
ATOM 2538 C C . TRP A 1 300 ? 25.503 10.394 13.632 1.00 46.59 330 TRP A C 1
ATOM 2539 O O . TRP A 1 300 ? 26.275 9.440 13.509 1.00 41.88 330 TRP A O 1
ATOM 2550 N N . ASP A 1 301 ? 24.729 10.836 12.644 1.00 42.17 331 ASP A N 1
ATOM 2551 C CA . ASP A 1 301 ? 24.854 10.339 11.276 1.00 41.52 331 ASP A CA 1
ATOM 2552 C C . ASP A 1 301 ? 26.022 11.069 10.626 1.00 54.52 331 ASP A C 1
ATOM 2553 O O . ASP A 1 301 ? 25.870 12.182 10.117 1.00 48.08 331 ASP A O 1
ATOM 2558 N N . ARG A 1 302 ? 27.198 10.437 10.651 1.00 52.42 332 ARG A N 1
ATOM 2559 C CA . ARG A 1 302 ? 28.407 11.078 10.143 1.00 50.96 332 ARG A CA 1
ATOM 2560 C C . ARG A 1 302 ? 28.205 11.632 8.739 1.00 49.16 332 ARG A C 1
ATOM 2561 O O . ARG A 1 302 ? 28.701 12.717 8.413 1.00 46.20 332 ARG A O 1
ATOM 2569 N N . ASP A 1 303 ? 27.478 10.899 7.892 1.00 40.97 333 ASP A N 1
ATOM 2570 C CA . ASP A 1 303 ? 27.298 11.325 6.508 1.00 59.42 333 ASP A CA 1
ATOM 2571 C C . ASP A 1 303 ? 26.708 12.728 6.435 1.00 52.28 333 ASP A C 1
ATOM 2572 O O . ASP A 1 303 ? 27.257 13.613 5.768 1.00 50.22 333 ASP A O 1
ATOM 2580 N N . ILE A 1 304 ? 25.586 12.952 7.120 1.00 53.31 334 ILE A N 1
ATOM 2581 C CA . ILE A 1 304 ? 24.929 14.252 7.055 1.00 47.19 334 ILE A CA 1
ATOM 2582 C C . ILE A 1 304 ? 25.661 15.271 7.916 1.00 37.71 334 ILE A C 1
ATOM 2583 O O . ILE A 1 304 ? 25.808 16.435 7.526 1.00 39.60 334 ILE A O 1
ATOM 2599 N N . LEU A 1 305 ? 26.127 14.859 9.097 1.00 42.58 335 LEU A N 1
ATOM 2600 C CA . LEU A 1 305 ? 26.846 15.786 9.965 1.00 37.83 335 LEU A CA 1
ATOM 2601 C C . LEU A 1 305 ? 28.058 16.375 9.255 1.00 43.04 335 LEU A C 1
ATOM 2602 O O . LEU A 1 305 ? 28.374 17.559 9.426 1.00 41.36 335 LEU A O 1
ATOM 2607 N N . SER A 1 306 ? 28.752 15.563 8.453 1.00 42.78 336 SER A N 1
ATOM 2608 C CA . SER A 1 306 ? 29.878 16.078 7.682 1.00 47.31 336 SER A CA 1
ATOM 2609 C C . SER A 1 306 ? 29.424 17.091 6.640 1.00 43.08 336 SER A C 1
ATOM 2610 O O . SER A 1 306 ? 30.192 17.987 6.271 1.00 41.85 336 SER A O 1
ATOM 2613 N N . ALA A 1 307 ? 28.187 16.967 6.154 1.00 44.11 337 ALA A N 1
ATOM 2614 C CA . ALA A 1 307 ? 27.661 17.956 5.221 1.00 36.75 337 ALA A CA 1
ATOM 2615 C C . ALA A 1 307 ? 27.420 19.295 5.905 1.00 35.74 337 ALA A C 1
ATOM 2616 O O . ALA A 1 307 ? 27.539 20.346 5.265 1.00 37.97 337 ALA A O 1
ATOM 2618 N N . LEU A 1 308 ? 27.089 19.278 7.196 1.00 35.09 338 LEU A N 1
ATOM 2619 C CA . LEU A 1 308 ? 26.801 20.497 7.942 1.00 34.28 338 LEU A CA 1
ATOM 2620 C C . LEU A 1 308 ? 28.048 21.110 8.563 1.00 41.93 338 LEU A C 1
ATOM 2621 O O . LEU A 1 308 ? 28.240 22.329 8.492 1.00 44.95 338 LEU A O 1
ATOM 2626 N N . ILE A 1 309 ? 28.897 20.290 9.176 1.00 37.83 339 ILE A N 1
ATOM 2627 C CA . ILE A 1 309 ? 30.062 20.761 9.912 1.00 45.24 339 ILE A CA 1
ATOM 2628 C C . ILE A 1 309 ? 31.263 19.951 9.446 1.00 44.21 339 ILE A C 1
ATOM 2629 O O . ILE A 1 309 ? 31.347 18.746 9.715 1.00 38.14 339 ILE A O 1
ATOM 2634 N N . GLU A 1 310 ? 32.184 20.604 8.746 1.00 42.72 340 GLU A N 1
ATOM 2635 C CA . GLU A 1 310 ? 33.402 19.950 8.291 1.00 52.92 340 GLU A CA 1
ATOM 2636 C C . GLU A 1 310 ? 34.404 19.832 9.425 1.00 49.90 340 GLU A C 1
ATOM 2637 O O . GLU A 1 310 ? 34.535 20.738 10.249 1.00 47.74 340 GLU A O 1
#

B-factor: mean 44.21, std 10.42, range [23.36, 86.53]